Protein AF-A0A2J6HFH4-F1 (afdb_monomer_lite)

Sequence (204 aa):
MAKRKYQIDNDPSKELMFRWNAGWRSTEVYWNQEQIAVFDKNQTMSGVNLNLPDGKNLDILLIKGIFTHLVTKIDGKHIPNSMGDPQYTFRQIFLLLLVLGIINIGVGLAFFFLNNDAEIQQLGIINAAMGGLQILIGYGVMKNLFPALITAVIFMGADLVLTAISWGGNATSGGVFMKLFFLIFIFRGFSAFKEKKRIENENI

Foldseek 3Di:
DDKDWADPPPDPQWIWMWDADPPRQKIWIDTSNHTDDMDGPVDQQVWDWDQDPVRWIWIWHFDDDPDTAIFIATNNHTGPCGPNQLLVLLVVLLVVLLVCLVVQLVQLVCQLPVDPDPVSNVVSVVSNVLSVVSNVLSVCSSVLNPVSLVVNLVSLVVVLVVVCVVVVNPCPPVVSVVSVVSSVSSVVSVVSSVVVVVVVVVVD

Structure (mmCIF, N/CA/C/O backbone):
data_AF-A0A2J6HFH4-F1
#
_entry.id   AF-A0A2J6HFH4-F1
#
loop_
_atom_site.group_PDB
_atom_site.id
_atom_site.type_symbol
_atom_site.label_atom_id
_atom_site.label_alt_id
_atom_site.label_comp_id
_atom_site.label_asym_id
_atom_site.label_entity_id
_atom_site.label_seq_id
_atom_site.pdbx_PDB_ins_code
_atom_site.Cartn_x
_atom_site.Cartn_y
_atom_site.Cartn_z
_atom_site.occupancy
_atom_site.B_iso_or_equiv
_atom_site.auth_seq_id
_atom_site.auth_comp_id
_atom_site.auth_asym_id
_atom_site.auth_atom_id
_atom_site.pdbx_PDB_model_num
ATOM 1 N N . MET A 1 1 ? -16.693 -16.643 3.672 1.00 78.12 1 MET A N 1
ATOM 2 C CA . MET A 1 1 ? -16.576 -15.482 4.585 1.00 78.12 1 MET A CA 1
ATOM 3 C C . MET A 1 1 ? -15.116 -15.107 4.704 1.00 78.12 1 MET A C 1
ATOM 5 O O . MET A 1 1 ? -14.278 -16.003 4.720 1.00 78.12 1 MET A O 1
ATOM 9 N N . ALA A 1 2 ? -14.812 -13.816 4.743 1.00 87.88 2 ALA A N 1
ATOM 10 C CA . ALA A 1 2 ? -13.454 -13.350 4.983 1.00 87.88 2 ALA A CA 1
ATOM 11 C C . ALA A 1 2 ? -13.189 -13.315 6.495 1.00 87.88 2 ALA A C 1
ATOM 13 O O . ALA A 1 2 ? -14.112 -13.125 7.288 1.00 87.88 2 ALA A O 1
ATOM 14 N N . LYS A 1 3 ? -11.935 -13.537 6.895 1.00 91.69 3 LYS A N 1
ATOM 15 C CA . LYS A 1 3 ? -11.503 -13.483 8.294 1.00 91.69 3 LYS A CA 1
ATOM 16 C C . LYS A 1 3 ? -10.138 -12.822 8.407 1.00 91.69 3 LYS A C 1
ATOM 18 O O . LYS A 1 3 ? -9.317 -12.959 7.499 1.00 91.69 3 LYS A O 1
ATOM 23 N N . ARG A 1 4 ? -9.879 -12.149 9.524 1.00 90.44 4 ARG A N 1
ATOM 24 C CA . ARG A 1 4 ? -8.570 -11.571 9.842 1.00 90.44 4 ARG A CA 1
ATOM 25 C C . ARG A 1 4 ? -8.293 -11.695 11.331 1.00 90.44 4 ARG A C 1
ATOM 27 O O . ARG A 1 4 ? -9.188 -11.475 12.138 1.00 90.44 4 ARG A O 1
ATOM 34 N N . LYS A 1 5 ? -7.067 -12.089 11.659 1.00 91.31 5 LYS A N 1
ATOM 35 C CA . LYS A 1 5 ? -6.595 -12.315 13.024 1.00 91.31 5 LYS A CA 1
ATOM 36 C C . LYS A 1 5 ? -5.552 -11.270 13.381 1.00 91.31 5 LYS A C 1
ATOM 38 O O . LYS A 1 5 ? -4.746 -10.903 12.523 1.00 91.31 5 LYS A O 1
ATOM 43 N N . TYR A 1 6 ? -5.563 -10.848 14.632 1.00 88.31 6 TYR A N 1
ATOM 44 C CA . TYR A 1 6 ? -4.613 -9.918 15.210 1.00 88.31 6 TYR A CA 1
ATOM 45 C C . TYR A 1 6 ? -4.148 -10.452 16.561 1.00 88.31 6 TYR A C 1
ATOM 47 O O . TYR A 1 6 ? -4.953 -10.958 17.340 1.00 88.31 6 TYR A O 1
ATOM 55 N N . GLN A 1 7 ? -2.851 -10.331 16.822 1.00 85.62 7 GLN A N 1
ATOM 56 C CA . GLN A 1 7 ? -2.285 -10.550 18.148 1.00 85.62 7 GLN A CA 1
ATOM 57 C C . GLN A 1 7 ? -2.250 -9.214 18.874 1.00 85.62 7 GLN A C 1
ATOM 59 O O . GLN A 1 7 ? -1.840 -8.204 18.293 1.00 85.62 7 GLN A O 1
ATOM 64 N N . ILE A 1 8 ? -2.700 -9.206 20.122 1.00 82.50 8 ILE A N 1
ATOM 65 C CA . ILE A 1 8 ? -2.720 -8.002 20.951 1.00 82.50 8 ILE A CA 1
ATOM 66 C C . ILE A 1 8 ? -1.463 -7.995 21.814 1.00 82.50 8 ILE A C 1
ATOM 68 O O . ILE A 1 8 ? -1.098 -9.015 22.381 1.00 82.50 8 ILE A O 1
ATOM 72 N N . ASP A 1 9 ? -0.773 -6.854 21.870 1.00 78.69 9 ASP A N 1
ATOM 73 C CA . ASP A 1 9 ? 0.469 -6.653 22.636 1.00 78.69 9 ASP A CA 1
ATOM 74 C C . ASP A 1 9 ? 1.616 -7.632 22.308 1.00 78.69 9 ASP A C 1
ATOM 76 O O . ASP A 1 9 ? 2.516 -7.828 23.119 1.00 78.69 9 ASP A O 1
ATOM 80 N N . ASN A 1 10 ? 1.607 -8.245 21.117 1.00 74.25 10 ASN A N 1
ATOM 81 C CA . ASN A 1 10 ? 2.488 -9.368 20.752 1.00 74.25 10 ASN A CA 1
ATOM 82 C C . ASN A 1 10 ? 2.359 -10.589 21.684 1.00 74.25 10 ASN A C 1
ATOM 84 O O . ASN A 1 10 ? 3.252 -11.436 21.718 1.00 74.25 10 ASN A O 1
ATOM 88 N N . ASP A 1 11 ? 1.252 -10.696 22.417 1.00 78.44 11 ASP A N 1
ATOM 89 C CA . ASP A 1 11 ? 0.939 -11.841 23.256 1.00 78.44 11 ASP A CA 1
ATOM 90 C C . ASP A 1 11 ? 0.203 -12.904 22.416 1.00 78.44 11 ASP A C 1
ATOM 92 O O . ASP A 1 11 ? -0.923 -12.670 21.960 1.00 78.44 11 ASP A O 1
ATOM 96 N N . PRO A 1 12 ? 0.801 -14.088 22.185 1.00 74.69 12 PRO A N 1
ATOM 97 C CA . PRO A 1 12 ? 0.159 -15.153 21.420 1.00 74.69 12 PRO A CA 1
ATOM 98 C C . PRO A 1 12 ? -1.081 -15.734 22.116 1.00 74.69 12 PRO A C 1
ATOM 100 O O . PRO A 1 12 ? -1.878 -16.399 21.454 1.00 74.69 12 PRO A O 1
ATOM 103 N N . SER A 1 13 ? -1.264 -15.488 23.417 1.00 78.12 13 SER A N 1
ATOM 104 C CA . SER A 1 13 ? -2.442 -15.913 24.182 1.00 78.12 13 SER A CA 1
ATOM 105 C C . SER A 1 13 ? -3.633 -14.952 24.067 1.00 78.12 13 SER A C 1
ATOM 107 O O . SER A 1 13 ? -4.732 -15.292 24.509 1.00 78.12 13 SER A O 1
ATOM 109 N N . LYS A 1 14 ? -3.438 -13.777 23.450 1.00 84.56 14 LYS A N 1
ATOM 110 C CA . LYS A 1 14 ? -4.478 -12.772 23.200 1.00 84.56 14 LYS A CA 1
ATOM 111 C C . LYS A 1 14 ? -4.713 -12.606 21.701 1.00 84.56 14 LYS A C 1
ATOM 113 O O . LYS A 1 14 ? -4.101 -11.769 21.031 1.00 84.56 14 LYS A O 1
ATOM 118 N N . GLU A 1 15 ? -5.624 -13.416 21.169 1.00 89.88 15 GLU A N 1
ATOM 119 C CA . GLU A 1 15 ? -6.023 -13.381 19.763 1.00 89.88 15 GLU A CA 1
ATOM 120 C C . GLU A 1 15 ? -7.367 -12.663 19.596 1.00 89.88 15 GLU A C 1
ATOM 122 O O . GLU A 1 15 ? -8.401 -13.117 20.089 1.00 89.88 15 GLU A O 1
ATOM 127 N N . LEU A 1 16 ? -7.367 -11.582 18.814 1.00 92.00 16 LEU A N 1
ATOM 128 C CA . LEU A 1 16 ? -8.581 -10.927 18.340 1.00 92.00 16 LEU A CA 1
ATOM 129 C C . LEU A 1 16 ? -8.823 -11.308 16.879 1.00 92.00 16 LEU A C 1
ATOM 131 O O . LEU A 1 16 ? -7.980 -11.079 16.008 1.00 92.00 16 LEU A O 1
ATOM 135 N N . MET A 1 17 ? -9.988 -11.873 16.583 1.00 93.38 17 MET A N 1
ATOM 136 C CA . MET A 1 17 ? -10.356 -12.288 15.232 1.00 93.38 17 MET A CA 1
ATOM 137 C C . MET A 1 17 ? -11.638 -11.594 14.783 1.00 93.38 17 MET A C 1
ATOM 139 O O . MET A 1 17 ? -12.653 -11.606 15.469 1.00 93.38 17 MET A O 1
ATOM 143 N N . PHE A 1 18 ? -11.603 -11.059 13.568 1.00 93.38 18 PHE A N 1
ATOM 144 C CA . PHE A 1 18 ? -12.764 -10.516 12.877 1.00 93.38 18 PHE A CA 1
ATOM 145 C C . PHE A 1 18 ? -13.183 -11.462 11.762 1.00 93.38 18 PHE A C 1
ATOM 147 O O . PHE A 1 18 ? -12.336 -11.933 10.992 1.00 93.38 18 PHE A O 1
ATOM 154 N N . ARG A 1 19 ? -14.484 -11.707 11.630 1.00 94.12 19 ARG A N 1
ATOM 155 C CA . ARG A 1 19 ? -15.075 -12.390 10.474 1.00 94.12 19 ARG A CA 1
ATOM 156 C C . ARG A 1 19 ? -16.137 -11.508 9.854 1.00 94.12 19 ARG A C 1
ATOM 158 O O . ARG A 1 19 ? -16.856 -10.814 10.559 1.00 94.12 19 ARG A O 1
ATOM 165 N N . TRP A 1 20 ? -16.232 -11.522 8.533 1.00 93.88 20 TRP A N 1
ATOM 166 C CA . TRP A 1 20 ? -17.275 -10.777 7.841 1.00 93.88 20 TRP A CA 1
ATOM 167 C C . TRP A 1 20 ? -17.729 -11.468 6.560 1.00 93.88 20 TRP A C 1
ATOM 169 O O . TRP A 1 20 ? -17.003 -12.230 5.900 1.00 93.88 20 TRP A O 1
ATOM 179 N N . ASN A 1 21 ? -18.975 -11.189 6.201 1.00 93.12 21 ASN A N 1
ATOM 180 C CA . ASN A 1 21 ? -19.582 -11.644 4.959 1.00 93.12 21 ASN A CA 1
ATOM 181 C C . ASN A 1 21 ? -19.417 -10.609 3.829 1.00 93.12 21 ASN A C 1
ATOM 183 O O . ASN A 1 21 ? -18.918 -9.494 4.014 1.00 93.12 21 ASN A O 1
ATOM 187 N N . ALA A 1 22 ? -19.799 -11.007 2.614 1.00 88.31 22 ALA A N 1
ATOM 188 C CA . ALA A 1 22 ? -19.693 -10.150 1.441 1.00 88.31 22 ALA A CA 1
ATOM 189 C C . ALA A 1 22 ? -20.493 -8.849 1.631 1.00 88.31 22 ALA A C 1
ATOM 191 O O . ALA A 1 22 ? -21.647 -8.863 2.060 1.00 88.31 22 ALA A O 1
ATOM 192 N N . GLY A 1 23 ? -19.870 -7.713 1.306 1.00 86.88 23 GLY A N 1
ATOM 193 C CA . GLY A 1 23 ? -20.494 -6.394 1.433 1.00 86.88 23 GLY A CA 1
ATOM 194 C C . GLY A 1 23 ? -20.648 -5.878 2.869 1.00 86.88 23 GLY A C 1
ATOM 195 O O . GLY A 1 23 ? -21.323 -4.857 3.045 1.00 86.88 23 GLY A O 1
ATOM 196 N N . TRP A 1 24 ? -20.016 -6.543 3.847 1.00 90.69 24 TRP A N 1
ATOM 197 C CA . TRP A 1 24 ? -20.015 -6.176 5.268 1.00 90.69 24 TRP A CA 1
ATOM 198 C C . TRP A 1 24 ? -21.409 -6.178 5.906 1.00 90.69 24 TRP A C 1
ATOM 200 O O . TRP A 1 24 ? -21.693 -5.348 6.759 1.00 90.69 24 TRP A O 1
ATOM 210 N N . ARG A 1 25 ? -22.311 -7.073 5.478 1.00 91.62 25 ARG A N 1
ATOM 211 C CA . ARG A 1 25 ? -23.670 -7.171 6.049 1.00 91.62 25 ARG A CA 1
ATOM 212 C C . ARG A 1 25 ? -23.645 -7.571 7.525 1.00 91.62 25 ARG A C 1
ATOM 214 O O . ARG A 1 25 ? -24.508 -7.138 8.274 1.00 91.62 25 ARG A O 1
ATOM 221 N N . SER A 1 26 ? -22.670 -8.388 7.912 1.00 93.81 26 SER A N 1
ATOM 222 C CA . SER A 1 26 ? -22.387 -8.770 9.290 1.00 93.81 26 SER A CA 1
ATOM 223 C C . SER A 1 26 ? -20.876 -8.820 9.513 1.00 93.81 26 SER A C 1
ATOM 225 O O . SER A 1 26 ? -20.132 -9.294 8.645 1.00 93.81 26 SER A O 1
ATOM 227 N N . THR A 1 27 ? -20.457 -8.304 10.665 1.00 95.19 27 THR A N 1
ATOM 228 C CA . THR A 1 27 ? -19.097 -8.346 11.195 1.00 95.19 27 THR A CA 1
ATOM 229 C C . THR A 1 27 ? -19.145 -8.991 12.573 1.00 95.19 27 THR A C 1
ATOM 231 O O . THR A 1 27 ? -19.781 -8.476 13.486 1.00 95.19 27 THR A O 1
ATOM 234 N N . GLU A 1 28 ? -18.469 -10.117 12.720 1.00 95.94 28 GLU A N 1
ATOM 235 C CA . GLU A 1 28 ? -18.372 -10.883 13.956 1.00 95.94 28 GLU A CA 1
ATOM 236 C C . GLU A 1 28 ? -16.993 -10.658 14.581 1.00 95.94 28 GLU A C 1
ATOM 238 O O . GLU A 1 28 ? -15.972 -10.660 13.878 1.00 95.94 28 GLU A O 1
ATOM 243 N N . VAL A 1 29 ? -16.965 -10.494 15.899 1.00 95.06 29 VAL A N 1
ATOM 244 C CA . VAL A 1 29 ? -15.754 -10.279 16.691 1.00 95.06 29 VAL A CA 1
ATOM 245 C C . VAL A 1 29 ? -15.577 -11.452 17.640 1.00 95.06 29 VAL A C 1
ATOM 247 O O . VAL A 1 29 ? -16.503 -11.833 18.356 1.00 95.06 29 VAL A O 1
ATOM 250 N N . TYR A 1 30 ? -14.373 -12.008 17.646 1.00 94.94 30 TYR A N 1
ATOM 251 C CA . TYR A 1 30 ? -13.995 -13.144 18.467 1.00 94.94 30 TYR A CA 1
ATOM 252 C C . TYR A 1 30 ? -12.775 -12.798 19.315 1.00 94.94 30 TYR A C 1
ATOM 254 O O . TYR A 1 30 ? -11.800 -12.252 18.793 1.00 94.94 30 TYR A O 1
ATOM 262 N N . TRP A 1 31 ? -12.811 -13.186 20.583 1.00 92.44 31 TRP A N 1
ATOM 263 C CA . TRP A 1 31 ? -11.697 -13.132 21.520 1.00 92.44 31 TRP A CA 1
ATOM 264 C C . TRP A 1 31 ? -11.275 -14.550 21.872 1.00 92.44 31 TRP A C 1
ATOM 266 O O . TRP A 1 31 ? -12.095 -15.330 22.346 1.00 92.44 31 TRP A O 1
ATOM 276 N N . ASN A 1 32 ? -10.021 -14.918 21.614 1.00 91.00 32 ASN A N 1
ATOM 277 C CA . ASN A 1 32 ? -9.505 -16.260 21.903 1.00 91.00 32 ASN A CA 1
ATOM 278 C C . ASN A 1 32 ? -10.414 -17.389 21.373 1.00 91.00 32 ASN A C 1
ATOM 280 O O . ASN A 1 32 ? -10.608 -18.409 22.021 1.00 91.00 32 ASN A O 1
ATOM 284 N N . GLN A 1 33 ? -10.937 -17.201 20.154 1.00 89.56 33 GLN A N 1
ATOM 285 C CA . GLN A 1 33 ? -11.874 -18.093 19.446 1.00 89.56 33 GLN A CA 1
ATOM 286 C C . GLN A 1 33 ? -13.323 -18.105 19.960 1.00 89.56 33 GLN A C 1
ATOM 288 O O . GLN A 1 33 ? -14.176 -18.698 19.299 1.00 89.56 33 GLN A O 1
ATOM 293 N N . GLU A 1 34 ? -13.635 -17.401 21.044 1.00 92.62 34 GLU A N 1
ATOM 294 C CA . GLU A 1 34 ? -15.000 -17.211 21.531 1.00 92.62 34 GLU A CA 1
ATOM 295 C C . GLU A 1 34 ? -15.630 -15.971 20.892 1.00 92.62 34 GLU A C 1
ATOM 297 O O . GLU A 1 34 ? -15.001 -14.918 20.804 1.00 92.62 34 GLU A O 1
ATOM 302 N N . GLN A 1 35 ? -16.864 -16.084 20.403 1.00 94.88 35 GLN A N 1
ATOM 303 C CA . GLN A 1 35 ? -17.567 -14.957 19.795 1.00 94.88 35 GLN A CA 1
ATOM 304 C C . GLN A 1 35 ? -18.062 -14.004 20.885 1.00 94.88 35 GLN A C 1
ATOM 306 O O . GLN A 1 35 ? -18.929 -14.368 21.673 1.00 94.88 35 GLN A O 1
ATOM 311 N N . ILE A 1 36 ? -17.561 -12.770 20.883 1.00 95.50 36 ILE A N 1
ATOM 312 C CA . ILE A 1 36 ? -17.916 -11.760 21.889 1.00 95.50 36 ILE A CA 1
ATOM 313 C C . ILE A 1 36 ? -18.952 -10.755 21.384 1.00 95.50 36 ILE A C 1
ATOM 315 O O . ILE A 1 36 ? -19.682 -10.175 22.182 1.00 95.50 36 ILE A O 1
ATOM 319 N N . ALA A 1 37 ? -19.040 -10.538 20.067 1.00 94.75 37 ALA A N 1
ATOM 320 C CA . ALA A 1 37 ? -20.009 -9.612 19.491 1.00 94.75 37 ALA A CA 1
ATOM 321 C C . ALA A 1 37 ? -20.302 -9.901 18.016 1.00 94.75 37 ALA A C 1
ATOM 323 O O . ALA A 1 37 ? -19.469 -10.442 17.284 1.00 94.75 37 ALA A O 1
ATOM 324 N N . VAL A 1 38 ? -21.482 -9.471 17.571 1.00 96.06 38 VAL A N 1
ATOM 325 C CA . VAL A 1 38 ? -21.882 -9.444 16.162 1.00 96.06 38 VAL A CA 1
ATOM 326 C C . VAL A 1 38 ? -22.518 -8.100 15.877 1.00 96.06 38 VAL A C 1
ATOM 328 O O . VAL A 1 38 ? -23.398 -7.656 16.611 1.00 96.06 38 VAL A O 1
ATOM 331 N N . PHE A 1 39 ? -22.084 -7.481 14.790 1.00 95.81 39 PHE A N 1
ATOM 332 C CA . PHE A 1 39 ? -22.574 -6.191 14.347 1.00 95.81 39 PHE A CA 1
ATOM 333 C C . PHE A 1 39 ? -23.063 -6.270 12.913 1.00 95.81 39 PHE A C 1
ATOM 335 O O . PHE A 1 39 ? -22.482 -6.969 12.076 1.00 95.81 39 PHE A O 1
ATOM 342 N N . ASP A 1 40 ? -24.105 -5.515 12.606 1.00 94.88 40 ASP A N 1
ATOM 343 C CA . ASP A 1 40 ? -24.503 -5.276 11.231 1.00 94.88 40 ASP A CA 1
ATOM 344 C C . ASP A 1 40 ? -23.654 -4.168 10.575 1.00 94.88 40 ASP A C 1
ATOM 346 O O . ASP A 1 40 ? -22.777 -3.523 11.170 1.00 94.88 40 ASP A O 1
ATOM 350 N N . LYS A 1 41 ? -23.908 -3.954 9.285 1.00 92.69 41 LYS A N 1
ATOM 351 C CA . LYS A 1 41 ? -23.232 -2.917 8.507 1.00 92.69 41 LYS A CA 1
ATOM 352 C C . LYS A 1 41 ? -23.453 -1.507 9.055 1.00 92.69 41 LYS A C 1
ATOM 354 O O . LYS A 1 41 ? -22.539 -0.691 9.007 1.00 92.69 41 LYS A O 1
ATOM 359 N N . ASN A 1 42 ? -24.665 -1.196 9.498 1.00 93.25 42 ASN A N 1
ATOM 360 C CA . ASN A 1 42 ? -25.031 0.152 9.916 1.00 93.25 42 ASN A CA 1
ATOM 361 C C . ASN A 1 42 ? -24.367 0.483 11.254 1.00 93.25 42 ASN A C 1
ATOM 363 O O . ASN A 1 42 ? -23.785 1.554 11.389 1.00 93.25 42 ASN A O 1
ATOM 367 N N . GLN A 1 43 ? -24.356 -0.469 12.187 1.00 93.50 43 GLN A N 1
ATOM 368 C CA . GLN A 1 43 ? -23.655 -0.363 13.464 1.00 93.50 43 GLN A CA 1
ATOM 369 C C . GLN A 1 43 ? -22.160 -0.126 13.251 1.00 93.50 43 GLN A C 1
ATOM 371 O O . GLN A 1 43 ? -21.608 0.847 13.757 1.00 93.50 43 GLN A O 1
ATOM 376 N N . THR A 1 44 ? -21.509 -0.960 12.434 1.00 92.19 44 THR A N 1
ATOM 377 C CA . THR A 1 44 ? -20.073 -0.792 12.152 1.00 92.19 44 THR A CA 1
ATOM 378 C C . THR A 1 44 ? -19.763 0.501 11.401 1.00 92.19 44 THR A C 1
ATOM 380 O O . THR A 1 44 ? -18.717 1.096 11.637 1.00 92.19 44 THR A O 1
ATOM 383 N N . MET A 1 45 ? -20.654 0.983 10.531 1.00 92.88 45 MET A N 1
ATOM 384 C CA . MET A 1 45 ? -20.489 2.278 9.862 1.00 92.88 45 MET A CA 1
ATOM 385 C C . MET A 1 45 ? -20.635 3.479 10.800 1.00 92.88 45 MET A C 1
ATOM 387 O O . MET A 1 45 ? -19.945 4.474 10.593 1.00 92.88 45 MET A O 1
ATOM 391 N N . SER A 1 46 ? -21.524 3.407 11.790 1.00 93.06 46 SER A N 1
ATOM 392 C CA . SER A 1 46 ? -21.694 4.466 12.794 1.00 93.06 46 SER A CA 1
ATOM 393 C C . SER A 1 46 ? -20.562 4.498 13.822 1.00 93.06 46 SER A C 1
ATOM 395 O O . SER A 1 46 ? -20.412 5.489 14.532 1.00 93.06 46 SER A O 1
ATOM 397 N N . GLY A 1 47 ? -19.749 3.442 13.869 1.00 92.50 47 GLY A N 1
ATOM 398 C CA . GLY A 1 47 ? -18.742 3.241 14.896 1.00 92.50 47 GLY A CA 1
ATOM 399 C C . GLY A 1 47 ? -19.341 2.518 16.096 1.00 92.50 47 GLY A C 1
ATOM 400 O O . GLY A 1 47 ? -20.406 2.876 16.596 1.00 92.50 47 GLY A O 1
ATOM 401 N N . VAL A 1 48 ? -18.649 1.482 16.551 1.00 94.44 48 VAL A N 1
ATOM 402 C CA . VAL A 1 48 ? -19.020 0.689 17.724 1.00 94.44 48 VAL A CA 1
ATOM 403 C C . VAL A 1 48 ? -17.827 0.601 18.655 1.00 94.44 48 VAL A C 1
ATOM 405 O O . VAL A 1 48 ? -16.701 0.406 18.202 1.00 94.44 48 VAL A O 1
ATOM 408 N N . ASN A 1 49 ? -18.092 0.732 19.948 1.00 94.31 49 ASN A N 1
ATOM 409 C CA . ASN A 1 49 ? -17.118 0.516 21.005 1.00 94.31 49 ASN A CA 1
ATOM 410 C C . ASN A 1 49 ? -17.534 -0.736 21.786 1.00 94.31 49 ASN A C 1
ATOM 412 O O . ASN A 1 49 ? -18.719 -0.927 22.076 1.00 94.31 49 ASN A O 1
ATOM 416 N N . LEU A 1 50 ? -16.574 -1.612 22.055 1.00 93.88 50 LEU A N 1
ATOM 417 C CA . LEU A 1 50 ? -16.776 -2.884 22.733 1.00 93.88 50 LEU A CA 1
ATOM 418 C C . LEU A 1 50 ? -15.691 -3.070 23.789 1.00 93.88 50 LEU A C 1
ATOM 420 O O . LEU A 1 50 ? -14.508 -3.010 23.468 1.00 93.88 50 LEU A O 1
ATOM 424 N N . ASN A 1 51 ? -16.082 -3.388 25.019 1.00 93.31 51 ASN A N 1
ATOM 425 C CA . ASN A 1 51 ? -15.121 -3.765 26.050 1.00 93.31 51 ASN A CA 1
ATOM 426 C C . ASN A 1 51 ? -14.664 -5.207 25.822 1.00 93.31 51 ASN A C 1
ATOM 428 O O . ASN A 1 51 ? -15.479 -6.127 25.725 1.00 93.31 51 ASN A O 1
ATOM 432 N N . LEU A 1 52 ? -13.355 -5.395 25.732 1.00 91.31 52 LEU A N 1
ATOM 433 C CA . LEU A 1 52 ? -12.722 -6.700 25.641 1.00 91.31 52 LEU A CA 1
ATOM 434 C C . LEU A 1 52 ? -12.715 -7.389 27.015 1.00 91.31 52 LEU A C 1
ATOM 436 O O . LEU A 1 52 ? -12.745 -6.709 28.044 1.00 91.31 52 LEU A O 1
ATOM 440 N N . PRO A 1 53 ? -12.626 -8.733 27.065 1.00 89.31 53 PRO A N 1
ATOM 441 C CA . PRO A 1 53 ? -12.571 -9.474 28.329 1.00 89.31 53 PRO A CA 1
ATOM 442 C C . PRO A 1 53 ? -11.402 -9.089 29.246 1.00 89.31 53 PRO A C 1
ATOM 444 O O . PRO A 1 53 ? -11.469 -9.325 30.448 1.00 89.31 53 PRO A O 1
ATOM 447 N N . ASP A 1 54 ? -10.338 -8.490 28.704 1.00 88.19 54 ASP A N 1
ATOM 448 C CA . ASP A 1 54 ? -9.201 -7.978 29.475 1.00 88.19 54 ASP A CA 1
ATOM 449 C C . ASP A 1 54 ? -9.358 -6.512 29.923 1.00 88.19 54 ASP A C 1
ATOM 451 O O . ASP A 1 54 ? -8.410 -5.921 30.438 1.00 88.19 54 ASP A O 1
ATOM 455 N N . GLY A 1 55 ? -10.553 -5.934 29.757 1.00 87.88 55 GLY A N 1
ATOM 456 C CA . GLY A 1 55 ? -10.908 -4.588 30.211 1.00 87.88 55 GLY A CA 1
ATOM 457 C C . GLY A 1 55 ? -10.517 -3.461 29.254 1.00 87.88 55 GLY A C 1
ATOM 458 O O . GLY A 1 55 ? -10.789 -2.302 29.558 1.00 87.88 55 GLY A O 1
ATOM 459 N N . LYS A 1 56 ? -9.897 -3.778 28.113 1.00 89.50 56 LYS A N 1
ATOM 460 C CA . LYS A 1 56 ? -9.541 -2.790 27.088 1.00 89.50 56 LYS A CA 1
ATOM 461 C C . LYS A 1 56 ? -10.732 -2.409 26.219 1.00 89.50 56 LYS A C 1
ATOM 463 O O . LYS A 1 56 ? -11.626 -3.225 25.991 1.00 89.50 56 LYS A O 1
ATOM 468 N N . ASN A 1 57 ? -10.699 -1.214 25.644 1.00 93.31 57 ASN A N 1
ATOM 469 C CA . ASN A 1 57 ? -11.758 -0.736 24.760 1.00 93.31 57 ASN A CA 1
ATOM 470 C C . ASN A 1 57 ? -11.388 -0.980 23.297 1.00 93.31 57 ASN A C 1
ATOM 472 O O . ASN A 1 57 ? -10.371 -0.483 22.817 1.00 93.31 57 ASN A O 1
ATOM 476 N N . LEU A 1 58 ? -12.224 -1.720 22.573 1.00 93.38 58 LEU A N 1
ATOM 477 C CA . LEU A 1 58 ? -12.098 -1.962 21.141 1.00 93.38 58 LEU A CA 1
ATOM 478 C C . LEU A 1 58 ? -13.051 -1.045 20.365 1.00 93.38 58 LEU A C 1
ATOM 480 O O . LEU A 1 58 ? -14.265 -1.235 20.395 1.00 93.38 58 LEU A O 1
ATOM 484 N N . ASP A 1 59 ? -12.497 -0.105 19.604 1.00 93.81 59 ASP A N 1
ATOM 485 C CA . ASP A 1 59 ? -13.241 0.696 18.635 1.00 93.81 59 ASP A CA 1
ATOM 486 C C . ASP A 1 59 ? -13.237 0.017 17.267 1.00 93.81 59 ASP A C 1
ATOM 488 O O . ASP A 1 59 ? -12.189 -0.374 16.741 1.00 93.81 59 ASP A O 1
ATOM 492 N N . ILE A 1 60 ? -14.411 -0.074 16.653 1.00 93.56 60 ILE A N 1
ATOM 493 C CA . ILE A 1 60 ? -14.625 -0.685 15.346 1.00 93.56 60 ILE A CA 1
ATOM 494 C C . ILE A 1 60 ? -15.384 0.310 14.476 1.00 93.56 60 ILE A C 1
ATOM 496 O O . ILE A 1 60 ? -16.504 0.699 14.797 1.00 93.56 60 ILE A O 1
ATOM 500 N N . LEU A 1 61 ? -14.797 0.688 13.342 1.00 93.75 61 LEU A N 1
ATOM 501 C CA . LEU A 1 61 ? -15.409 1.606 12.386 1.00 93.75 61 LEU A CA 1
ATOM 502 C C . LEU A 1 61 ? -15.230 1.103 10.954 1.00 93.75 61 LEU A C 1
ATOM 504 O O . LEU A 1 61 ? -14.115 0.847 10.501 1.00 93.75 61 LEU A O 1
ATOM 508 N N . LEU A 1 62 ? -16.324 1.003 10.208 1.00 92.75 62 LEU A N 1
ATOM 509 C CA . LEU A 1 62 ? -16.311 0.648 8.796 1.00 92.75 62 LEU A CA 1
ATOM 510 C C . LEU A 1 62 ? -16.249 1.911 7.935 1.00 92.75 62 LEU A C 1
ATOM 512 O O . LEU A 1 62 ? -17.251 2.600 7.742 1.00 92.75 62 LEU A O 1
ATOM 516 N N . ILE A 1 63 ? -15.081 2.188 7.357 1.00 88.69 63 ILE A N 1
ATOM 517 C CA . ILE A 1 63 ? -14.893 3.351 6.488 1.00 88.69 63 ILE A CA 1
ATOM 518 C C . ILE A 1 63 ? -15.253 2.977 5.051 1.00 88.69 63 ILE A C 1
ATOM 520 O O . ILE A 1 63 ? -14.649 2.088 4.438 1.00 88.69 63 ILE A O 1
ATOM 524 N N . LYS A 1 64 ? -16.237 3.688 4.492 1.00 84.88 64 LYS A N 1
ATOM 525 C CA . LYS A 1 64 ? -16.560 3.633 3.063 1.00 84.88 64 LYS A CA 1
ATOM 526 C C . LYS A 1 64 ? -15.548 4.444 2.257 1.00 84.88 64 LYS A C 1
ATOM 528 O O . LYS A 1 64 ? -15.172 5.551 2.621 1.00 84.88 64 LYS A O 1
ATOM 533 N N . GLY A 1 65 ? -15.159 3.891 1.119 1.00 74.00 65 GLY A N 1
ATOM 534 C CA . GLY A 1 65 ? -14.292 4.519 0.130 1.00 74.00 65 GLY A CA 1
ATOM 535 C C . GLY A 1 65 ? -14.195 3.618 -1.095 1.00 74.00 65 GLY A C 1
ATOM 536 O O . GLY A 1 65 ? -14.979 2.677 -1.226 1.00 74.00 65 GLY A O 1
ATOM 537 N N . ILE A 1 66 ? -13.197 3.856 -1.950 1.00 68.12 66 ILE A N 1
ATOM 538 C CA . ILE A 1 66 ? -12.909 2.994 -3.114 1.00 68.12 66 ILE A CA 1
ATOM 539 C C . ILE A 1 66 ? -12.735 1.532 -2.672 1.00 68.12 66 ILE A C 1
ATOM 541 O O . ILE A 1 66 ? -13.253 0.617 -3.304 1.00 68.12 66 ILE A O 1
ATOM 545 N N . PHE A 1 67 ? -12.089 1.325 -1.520 1.00 75.81 67 PHE A N 1
ATOM 546 C CA . PHE A 1 67 ? -12.073 0.049 -0.814 1.00 75.81 67 PHE A CA 1
ATOM 547 C C . PHE A 1 67 ? -12.679 0.240 0.571 1.00 75.81 67 PHE A C 1
ATOM 549 O O . PHE A 1 67 ? -12.113 0.934 1.418 1.00 75.81 67 PHE A O 1
ATOM 556 N N . THR A 1 68 ? -13.834 -0.382 0.801 1.00 84.06 68 THR A N 1
ATOM 557 C CA . THR A 1 68 ? -14.445 -0.411 2.135 1.00 84.06 68 THR A CA 1
ATOM 558 C C . THR A 1 68 ? -13.591 -1.283 3.052 1.00 84.06 68 THR A C 1
ATOM 560 O O . THR A 1 68 ? -13.326 -2.440 2.715 1.00 84.06 68 THR A O 1
ATOM 563 N N . HIS A 1 69 ? -13.158 -0.741 4.186 1.00 86.88 69 HIS A N 1
ATOM 564 C CA . HIS A 1 69 ? -12.269 -1.430 5.121 1.00 86.88 69 HIS A CA 1
ATOM 565 C C . HIS A 1 69 ? -12.642 -1.137 6.575 1.00 86.88 69 HIS A C 1
ATOM 567 O O . HIS A 1 69 ? -13.215 -0.093 6.887 1.00 86.88 69 HIS A O 1
ATOM 573 N N . LEU A 1 70 ? -12.310 -2.086 7.450 1.00 88.56 70 LEU A N 1
ATOM 574 C CA . LEU A 1 70 ? -12.537 -1.988 8.886 1.00 88.56 70 LEU A CA 1
ATOM 575 C C . LEU A 1 70 ? -11.326 -1.330 9.550 1.00 88.56 70 LEU A C 1
ATOM 577 O O . LEU A 1 70 ? -10.203 -1.829 9.439 1.00 88.56 70 LEU A O 1
ATOM 581 N N . VAL A 1 71 ? -11.564 -0.220 10.233 1.00 89.81 71 VAL A N 1
ATOM 582 C CA . VAL A 1 71 ? -10.611 0.423 11.131 1.00 89.81 71 VAL A CA 1
ATOM 583 C C . VAL A 1 71 ? -10.894 -0.077 12.536 1.00 89.81 71 VAL A C 1
ATOM 585 O O . VAL A 1 71 ? -12.026 -0.018 13.007 1.00 89.81 71 VAL A O 1
ATOM 588 N N . THR A 1 72 ? -9.858 -0.599 13.180 1.00 91.00 72 THR A N 1
ATOM 589 C CA . THR A 1 72 ? -9.947 -1.227 14.497 1.00 91.00 72 THR A CA 1
ATOM 590 C C . THR A 1 72 ? -8.892 -0.625 15.406 1.00 91.00 72 THR A C 1
ATOM 592 O O . THR A 1 72 ? -7.705 -0.642 15.051 1.00 91.00 72 THR A O 1
ATOM 595 N N . LYS A 1 73 ? -9.309 -0.113 16.562 1.00 91.38 73 LYS A N 1
ATOM 596 C CA . LYS A 1 73 ? -8.413 0.488 17.551 1.00 91.38 73 LYS A CA 1
ATOM 597 C C . LYS A 1 73 ? -8.622 -0.143 18.916 1.00 91.38 73 LYS A C 1
ATOM 599 O O . LYS A 1 73 ? -9.749 -0.455 19.265 1.00 91.38 73 LYS A O 1
ATOM 604 N N . ILE A 1 74 ? -7.546 -0.320 19.666 1.00 90.31 74 ILE A N 1
ATOM 605 C CA . ILE A 1 74 ? -7.584 -0.726 21.069 1.00 90.31 74 ILE A CA 1
ATOM 606 C C . ILE A 1 74 ? -7.090 0.456 21.886 1.00 90.31 74 ILE A C 1
ATOM 608 O O . ILE A 1 74 ? -6.005 0.973 21.611 1.00 90.31 74 ILE A O 1
ATOM 612 N N . ASP A 1 75 ? -7.901 0.911 22.836 1.00 89.31 75 ASP A N 1
ATOM 613 C CA . ASP A 1 75 ? -7.629 2.079 23.678 1.00 89.31 75 ASP A CA 1
ATOM 614 C C . ASP A 1 75 ? -7.214 3.305 22.836 1.00 89.31 75 ASP A C 1
ATOM 616 O O . ASP A 1 75 ? -6.215 3.977 23.097 1.00 89.31 75 ASP A O 1
ATOM 620 N N . GLY A 1 76 ? -7.942 3.543 21.738 1.00 84.69 76 GLY A N 1
ATOM 621 C CA . GLY A 1 76 ? -7.689 4.635 20.793 1.00 84.69 76 GLY A CA 1
ATOM 622 C C . GLY A 1 76 ? -6.503 4.436 19.834 1.00 84.69 76 GLY A C 1
ATOM 623 O O . GLY A 1 76 ? -6.349 5.219 18.890 1.00 84.69 76 GLY A O 1
ATOM 624 N N . LYS A 1 77 ? -5.695 3.379 19.989 1.00 86.00 77 LYS A N 1
ATOM 625 C CA . LYS A 1 77 ? -4.530 3.087 19.133 1.00 86.00 77 LYS A CA 1
ATOM 626 C C . LYS A 1 77 ? -4.863 2.061 18.059 1.00 86.00 77 LYS A C 1
ATOM 628 O O . LYS A 1 77 ? -5.476 1.038 18.340 1.00 86.00 77 LYS A O 1
ATOM 633 N N . HIS A 1 78 ? -4.432 2.301 16.819 1.00 87.50 78 HIS A N 1
ATOM 634 C CA . HIS A 1 78 ? -4.611 1.322 15.740 1.00 87.50 78 HIS A CA 1
ATOM 635 C C . HIS A 1 78 ? -3.936 0.001 16.088 1.00 87.50 78 HIS A C 1
ATOM 637 O O . HIS A 1 78 ? -2.791 -0.022 16.539 1.00 87.50 78 HIS A O 1
ATOM 643 N N . ILE A 1 79 ? -4.635 -1.102 15.825 1.00 86.69 79 ILE A N 1
ATOM 644 C CA . ILE A 1 79 ? -4.043 -2.432 15.959 1.00 86.69 79 ILE A CA 1
ATOM 645 C C . ILE A 1 79 ? -2.902 -2.549 14.931 1.00 86.69 79 ILE A C 1
ATOM 647 O O . ILE A 1 79 ? -3.150 -2.295 13.743 1.00 86.69 79 ILE A O 1
ATOM 651 N N . PRO A 1 80 ? -1.678 -2.938 15.337 1.00 81.88 80 PRO A N 1
ATOM 652 C CA . PRO A 1 80 ? -0.548 -3.059 14.422 1.00 81.88 80 PRO A CA 1
ATOM 653 C C . PRO A 1 80 ? -0.870 -3.957 13.227 1.00 81.88 80 PRO A C 1
ATOM 655 O O . PRO A 1 80 ? -1.431 -5.045 13.381 1.00 81.88 80 PRO A O 1
ATOM 658 N N . ASN A 1 81 ? -0.504 -3.522 12.021 1.00 79.00 81 ASN A N 1
ATOM 659 C CA . ASN A 1 81 ? -0.783 -4.232 10.766 1.00 79.00 81 ASN A CA 1
ATOM 660 C C . ASN A 1 81 ? -2.282 -4.440 10.448 1.00 79.00 81 ASN A C 1
ATOM 662 O O . ASN A 1 81 ? -2.632 -5.254 9.579 1.00 79.00 81 ASN A O 1
ATOM 666 N N . SER A 1 82 ? -3.190 -3.731 11.122 1.00 84.06 82 SER A N 1
ATOM 667 C CA . SER A 1 82 ? -4.599 -3.667 10.720 1.00 84.06 82 SER A CA 1
ATOM 668 C C . SER A 1 82 ? -4.786 -2.806 9.471 1.00 84.06 82 SER A C 1
ATOM 670 O O . SER A 1 82 ? -3.893 -2.072 9.058 1.00 84.06 82 SER A O 1
ATOM 672 N N . MET A 1 83 ? -5.952 -2.899 8.825 1.00 77.06 83 MET A N 1
ATOM 673 C CA . MET A 1 83 ? -6.236 -2.069 7.643 1.00 77.06 83 MET A CA 1
ATOM 674 C C . MET A 1 83 ? -6.318 -0.568 7.967 1.00 77.06 83 MET A C 1
ATOM 676 O O . MET A 1 83 ? -6.198 0.237 7.047 1.00 77.06 83 MET A O 1
ATOM 680 N N . GLY A 1 84 ? -6.527 -0.204 9.237 1.00 79.62 84 GLY A N 1
ATOM 681 C CA . GLY A 1 84 ? -6.510 1.183 9.705 1.00 79.62 84 GLY A CA 1
ATOM 682 C C . GLY A 1 84 ? -5.111 1.727 9.998 1.00 79.62 84 GLY A C 1
ATOM 683 O O . GLY A 1 84 ? -4.947 2.941 10.061 1.00 79.62 84 GLY A O 1
ATOM 684 N N . ASP A 1 85 ? -4.105 0.856 10.128 1.00 85.12 85 ASP A N 1
ATOM 685 C CA . ASP A 1 85 ? -2.728 1.245 10.430 1.00 85.12 85 ASP A CA 1
ATOM 686 C C . ASP A 1 85 ? -2.082 1.971 9.225 1.00 85.12 85 ASP A C 1
ATOM 688 O O . ASP A 1 85 ? -1.926 1.377 8.146 1.00 85.12 85 ASP A O 1
ATOM 692 N N . PRO A 1 86 ? -1.658 3.242 9.376 1.00 86.38 86 PRO A N 1
ATOM 693 C CA . PRO A 1 86 ? -0.949 3.965 8.324 1.00 86.38 86 PRO A CA 1
ATOM 694 C C . PRO A 1 86 ? 0.295 3.231 7.817 1.00 86.38 86 PRO A C 1
ATOM 696 O O . PRO A 1 86 ? 0.552 3.212 6.608 1.00 86.38 86 PRO A O 1
ATOM 699 N N . GLN A 1 87 ? 1.039 2.574 8.712 1.00 89.94 87 GLN A N 1
ATOM 700 C CA . GLN A 1 87 ? 2.279 1.879 8.368 1.00 89.94 87 GLN A CA 1
ATOM 701 C C . GLN A 1 87 ? 2.015 0.690 7.441 1.00 89.94 87 GLN A C 1
ATOM 703 O O . GLN A 1 87 ? 2.806 0.412 6.534 1.00 89.94 87 GLN A O 1
ATOM 708 N N . TYR A 1 88 ? 0.871 0.023 7.615 1.00 89.00 88 TYR A N 1
ATOM 709 C CA . TYR A 1 88 ? 0.432 -1.034 6.714 1.00 89.00 88 TYR A CA 1
ATOM 710 C C . TYR A 1 88 ? 0.224 -0.497 5.292 1.00 89.00 88 TYR A C 1
ATOM 712 O O . TYR A 1 88 ? 0.712 -1.096 4.332 1.00 89.00 88 TYR A O 1
ATOM 720 N N . THR A 1 89 ? -0.417 0.667 5.149 1.00 90.94 89 THR A N 1
ATOM 721 C CA . THR A 1 89 ? -0.646 1.299 3.837 1.00 90.94 89 THR A CA 1
ATOM 722 C C . THR A 1 89 ? 0.671 1.661 3.147 1.00 90.94 89 THR A C 1
ATOM 724 O O . THR A 1 89 ? 0.866 1.324 1.977 1.00 90.94 89 THR A O 1
ATOM 727 N N . PHE A 1 90 ? 1.617 2.277 3.861 1.00 93.31 90 PHE A N 1
ATOM 728 C CA . PHE A 1 90 ? 2.925 2.616 3.288 1.00 93.31 90 PHE A CA 1
ATOM 729 C C . PHE A 1 90 ? 3.720 1.384 2.863 1.00 93.31 90 PHE A C 1
ATOM 731 O O . PHE A 1 90 ? 4.324 1.380 1.789 1.00 93.31 90 PHE A O 1
ATOM 738 N N . ARG A 1 91 ? 3.664 0.303 3.650 1.00 93.56 91 ARG A N 1
ATOM 739 C CA . ARG A 1 91 ? 4.285 -0.976 3.286 1.00 93.56 91 ARG A CA 1
ATOM 740 C C . ARG A 1 91 ? 3.679 -1.558 2.011 1.00 93.56 91 ARG A C 1
ATOM 742 O O . ARG A 1 91 ? 4.417 -2.075 1.178 1.00 93.56 91 ARG A O 1
ATOM 749 N N . GLN A 1 92 ? 2.362 -1.471 1.834 1.00 92.50 92 GLN A N 1
ATOM 750 C CA . GLN A 1 92 ? 1.723 -1.942 0.605 1.00 92.50 92 GLN A CA 1
ATOM 751 C C . GLN A 1 92 ? 2.143 -1.121 -0.619 1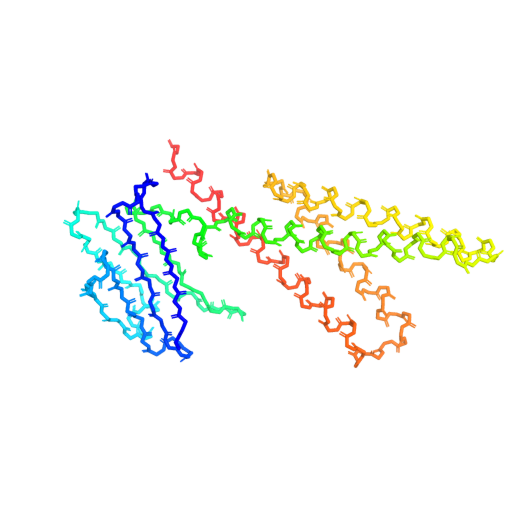.00 92.50 92 GLN A C 1
ATOM 753 O O . GLN A 1 92 ? 2.421 -1.701 -1.666 1.00 92.50 92 GLN A O 1
ATOM 758 N N . ILE A 1 93 ? 2.225 0.208 -0.495 1.00 94.94 93 ILE A N 1
ATOM 759 C CA . ILE A 1 93 ? 2.696 1.077 -1.585 1.00 94.94 93 ILE A CA 1
ATOM 760 C C . ILE A 1 93 ? 4.157 0.765 -1.927 1.00 94.94 93 ILE A C 1
ATOM 762 O O . ILE A 1 93 ? 4.499 0.654 -3.103 1.00 94.94 93 ILE A O 1
ATOM 766 N N . PHE A 1 94 ? 5.006 0.561 -0.917 1.00 96.69 94 PHE A N 1
ATOM 767 C CA . PHE A 1 94 ? 6.385 0.126 -1.128 1.00 96.69 94 PHE A CA 1
ATOM 768 C C . PHE A 1 94 ? 6.457 -1.193 -1.897 1.00 96.69 94 PHE A C 1
ATOM 770 O O . PHE A 1 94 ? 7.169 -1.265 -2.892 1.00 96.69 94 PHE A O 1
ATOM 777 N N . LEU A 1 95 ? 5.703 -2.214 -1.479 1.00 96.38 95 LEU A N 1
ATOM 778 C CA . LEU A 1 95 ? 5.688 -3.510 -2.162 1.00 96.38 95 LEU A CA 1
ATOM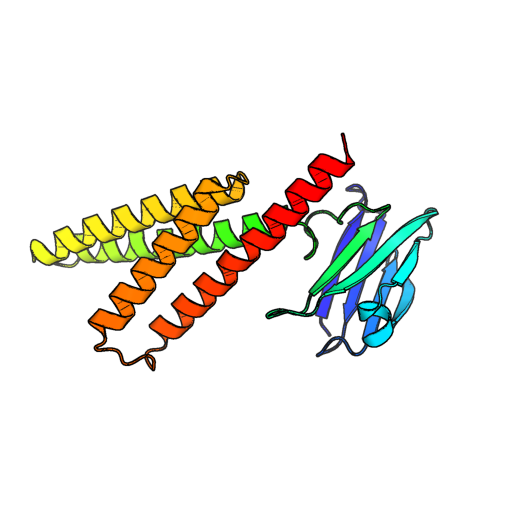 779 C C . LEU A 1 95 ? 5.213 -3.388 -3.613 1.00 96.38 95 LEU A C 1
ATOM 781 O O . LEU A 1 95 ? 5.796 -4.016 -4.492 1.00 96.38 95 LEU A O 1
ATOM 785 N N . LEU A 1 96 ? 4.202 -2.557 -3.878 1.00 95.88 96 LEU A N 1
ATOM 786 C CA . LEU A 1 96 ? 3.748 -2.272 -5.238 1.00 95.88 96 LEU A CA 1
ATOM 787 C C . LEU A 1 96 ? 4.875 -1.666 -6.088 1.00 95.88 96 LEU A C 1
ATOM 789 O O . LEU A 1 96 ? 5.171 -2.173 -7.167 1.00 95.88 96 LEU A O 1
ATOM 793 N N . LEU A 1 97 ? 5.523 -0.607 -5.598 1.00 96.94 97 LEU A N 1
ATOM 794 C CA . LEU A 1 97 ? 6.614 0.066 -6.310 1.00 96.94 97 LEU A CA 1
ATOM 795 C C . LEU A 1 97 ? 7.843 -0.833 -6.479 1.00 96.94 97 LEU A C 1
ATOM 797 O O . LEU A 1 97 ? 8.490 -0.783 -7.521 1.00 96.94 97 LEU A O 1
ATOM 801 N N . LEU A 1 98 ? 8.127 -1.687 -5.496 1.00 97.50 98 LEU A N 1
ATOM 802 C CA . LEU A 1 98 ? 9.191 -2.683 -5.553 1.00 97.50 98 LEU A CA 1
ATOM 803 C C . LEU A 1 98 ? 8.937 -3.700 -6.669 1.00 97.50 98 LEU A C 1
ATOM 805 O O . LEU A 1 98 ? 9.818 -3.934 -7.489 1.00 97.50 98 LEU A O 1
ATOM 809 N N . VAL A 1 99 ? 7.734 -4.279 -6.720 1.00 97.00 99 VAL A N 1
ATOM 810 C CA . VAL A 1 99 ? 7.361 -5.259 -7.752 1.00 97.00 99 VAL A CA 1
ATOM 811 C C . VAL A 1 99 ? 7.438 -4.633 -9.140 1.00 97.00 99 VAL A C 1
ATOM 813 O O . VAL A 1 99 ? 8.045 -5.213 -10.037 1.00 97.00 99 VAL A O 1
ATOM 816 N N . LEU A 1 100 ? 6.877 -3.435 -9.316 1.00 95.31 100 LEU A N 1
ATOM 817 C CA . LEU A 1 100 ? 6.928 -2.733 -10.599 1.00 95.31 100 LEU A CA 1
ATOM 818 C C . LEU A 1 100 ? 8.361 -2.368 -11.000 1.00 95.31 100 LEU A C 1
ATOM 820 O O . LEU A 1 100 ? 8.732 -2.548 -12.157 1.00 95.31 100 LEU A O 1
ATOM 824 N N . GLY A 1 101 ? 9.185 -1.941 -10.044 1.00 97.19 101 GLY A N 1
ATOM 825 C CA . GLY A 1 101 ? 10.593 -1.655 -10.284 1.00 97.19 101 GLY A CA 1
ATOM 826 C C . GLY A 1 101 ? 11.384 -2.893 -10.711 1.00 97.19 101 GLY A C 1
ATOM 827 O O . GLY A 1 101 ? 12.141 -2.824 -11.676 1.00 97.19 101 GLY A O 1
ATOM 828 N N . ILE A 1 102 ? 11.161 -4.043 -10.063 1.00 97.94 102 ILE A N 1
ATOM 829 C CA . ILE A 1 102 ? 11.776 -5.326 -10.447 1.00 97.94 102 ILE A CA 1
ATOM 830 C C . ILE A 1 102 ? 11.347 -5.735 -11.859 1.00 97.94 102 ILE A C 1
ATOM 832 O O . ILE A 1 102 ? 12.192 -6.151 -12.650 1.00 97.94 102 ILE A O 1
ATOM 836 N N . ILE A 1 103 ? 10.062 -5.590 -12.197 1.00 96.00 103 ILE A N 1
ATOM 837 C CA . ILE A 1 103 ? 9.559 -5.885 -13.546 1.00 96.00 103 ILE A CA 1
ATOM 838 C C . ILE A 1 103 ? 10.237 -4.976 -14.579 1.00 96.00 103 ILE A C 1
ATOM 840 O O . ILE A 1 103 ? 10.737 -5.478 -15.582 1.00 96.00 103 ILE A O 1
ATOM 844 N N . ASN A 1 104 ? 10.320 -3.668 -14.323 1.00 95.06 104 ASN A N 1
ATOM 845 C CA . ASN A 1 104 ? 10.973 -2.715 -15.227 1.00 95.06 104 ASN A CA 1
ATOM 846 C C . ASN A 1 104 ? 12.464 -3.024 -15.420 1.00 95.06 104 ASN A C 1
ATOM 848 O O . ASN A 1 104 ? 12.952 -2.997 -16.548 1.00 95.06 104 ASN A O 1
ATOM 852 N N . ILE A 1 105 ? 13.174 -3.405 -14.353 1.00 97.88 105 ILE A N 1
ATOM 853 C CA . ILE A 1 105 ? 14.562 -3.877 -14.444 1.00 97.88 105 ILE A CA 1
ATOM 854 C C . ILE A 1 105 ? 14.649 -5.141 -15.299 1.00 97.88 105 ILE A C 1
ATOM 856 O O . ILE A 1 105 ? 15.463 -5.191 -16.216 1.00 97.88 105 ILE A O 1
ATOM 860 N N . GLY A 1 106 ? 13.798 -6.138 -15.052 1.00 97.50 106 GLY A N 1
ATOM 861 C CA . GLY A 1 106 ? 13.789 -7.383 -15.821 1.00 97.50 106 GLY A CA 1
ATOM 862 C C . GLY A 1 106 ? 13.533 -7.157 -17.313 1.00 97.50 106 GLY A C 1
ATOM 863 O O . GLY A 1 106 ? 14.268 -7.682 -18.147 1.00 97.50 106 GLY A O 1
ATOM 864 N N . VAL A 1 107 ? 12.545 -6.325 -17.655 1.00 95.00 107 VAL A N 1
ATOM 865 C CA . VAL A 1 107 ? 12.244 -5.946 -19.046 1.00 95.00 107 VAL A CA 1
ATOM 866 C C . VAL A 1 107 ? 13.401 -5.157 -19.663 1.00 95.00 107 VAL A C 1
ATOM 868 O O . VAL A 1 107 ? 13.790 -5.429 -20.795 1.00 95.00 107 VAL A O 1
ATOM 871 N N . GLY A 1 108 ? 13.985 -4.212 -18.924 1.00 95.88 108 GLY A N 1
ATOM 872 C C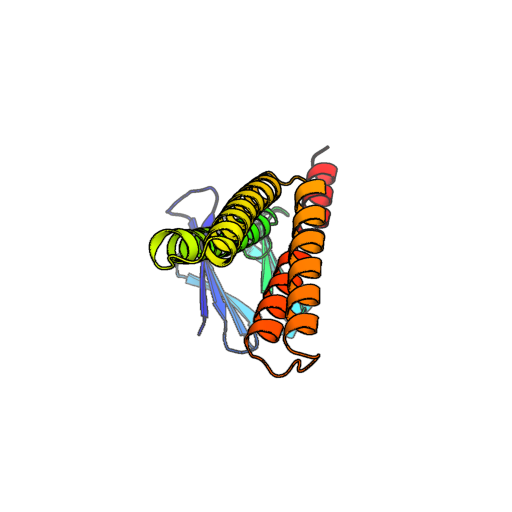A . GLY A 1 108 ? 15.127 -3.428 -19.392 1.00 95.88 108 GLY A CA 1
ATOM 873 C C . GLY A 1 108 ? 16.360 -4.284 -19.691 1.00 95.88 108 GLY A C 1
ATOM 874 O O . GLY A 1 108 ? 16.971 -4.149 -20.750 1.00 95.88 108 GLY A O 1
ATOM 875 N N . LEU A 1 109 ? 16.680 -5.231 -18.806 1.00 96.62 109 LEU A N 1
ATOM 876 C CA . LEU A 1 109 ? 17.765 -6.191 -19.017 1.00 96.62 109 LEU A CA 1
ATOM 877 C C . LEU A 1 109 ? 17.473 -7.134 -20.189 1.00 96.62 109 LEU A C 1
ATOM 879 O O . LEU A 1 109 ? 18.376 -7.424 -20.969 1.00 96.62 109 LEU A O 1
ATOM 883 N N . ALA A 1 110 ? 16.226 -7.577 -20.360 1.00 95.50 110 ALA A N 1
ATOM 884 C CA . ALA A 1 110 ? 15.837 -8.374 -21.520 1.00 95.50 110 ALA A CA 1
ATOM 885 C C . ALA A 1 110 ? 16.050 -7.597 -22.828 1.00 95.50 110 ALA A C 1
ATOM 887 O O . ALA A 1 110 ? 16.610 -8.141 -23.775 1.00 95.50 110 ALA A O 1
ATOM 888 N N . PHE A 1 111 ? 15.680 -6.314 -22.875 1.00 94.12 111 PHE A N 1
ATOM 889 C CA . PHE A 1 111 ? 15.949 -5.470 -24.042 1.00 94.12 111 PHE A CA 1
ATOM 890 C C . PHE A 1 111 ? 17.440 -5.323 -24.324 1.00 94.12 111 PHE A C 1
ATOM 892 O O . PHE A 1 111 ? 17.841 -5.437 -25.479 1.00 94.12 111 PHE A O 1
ATOM 899 N N . PHE A 1 112 ? 18.245 -5.156 -23.277 1.00 93.88 112 PHE A N 1
ATOM 900 C CA . PHE A 1 112 ? 19.691 -5.030 -23.394 1.00 93.88 112 PHE A CA 1
ATOM 901 C C . PHE A 1 112 ? 20.375 -6.312 -23.901 1.00 93.88 112 PHE A C 1
ATOM 903 O O . PHE A 1 112 ? 21.228 -6.241 -24.777 1.00 93.88 112 PHE A O 1
ATOM 910 N N . PHE A 1 113 ? 20.005 -7.487 -23.380 1.00 95.44 113 PHE A N 1
ATOM 911 C CA . PHE A 1 113 ? 20.688 -8.745 -23.714 1.00 95.44 113 PHE A CA 1
ATOM 912 C C . PHE A 1 113 ? 20.117 -9.483 -24.929 1.00 95.44 113 PHE A C 1
ATOM 914 O O . PHE A 1 113 ? 20.843 -10.251 -25.556 1.00 95.44 113 PHE A O 1
ATOM 921 N N . LEU A 1 114 ? 18.830 -9.312 -25.247 1.00 95.38 114 LEU A N 1
ATOM 922 C CA . LEU A 1 114 ? 18.161 -10.091 -26.298 1.00 95.38 114 LEU A CA 1
ATOM 923 C C . LEU A 1 114 ? 18.094 -9.374 -27.650 1.00 95.38 114 LEU A C 1
ATOM 925 O O . LEU A 1 114 ? 17.687 -9.988 -28.633 1.00 95.38 114 LEU A O 1
ATOM 929 N N . ASN A 1 115 ? 18.477 -8.096 -27.717 1.00 91.88 115 ASN A N 1
ATOM 930 C CA . ASN A 1 115 ? 18.439 -7.315 -28.950 1.00 91.88 115 ASN A CA 1
ATOM 931 C C . ASN A 1 115 ? 19.838 -6.826 -29.317 1.00 91.88 115 ASN A C 1
ATOM 933 O O . ASN A 1 115 ? 20.586 -6.373 -28.458 1.00 91.88 115 ASN A O 1
ATOM 937 N N . ASN A 1 116 ? 20.164 -6.881 -30.609 1.00 91.12 116 ASN A N 1
ATOM 938 C CA . ASN A 1 116 ? 21.437 -6.391 -31.151 1.00 91.12 116 ASN A CA 1
ATOM 939 C C . ASN A 1 116 ? 21.357 -4.938 -31.644 1.00 91.12 116 ASN A C 1
ATOM 941 O O . ASN A 1 116 ? 22.361 -4.375 -32.068 1.00 91.12 116 ASN A O 1
ATOM 945 N N . ASP A 1 117 ? 20.162 -4.349 -31.618 1.00 95.25 117 ASP A N 1
ATOM 946 C CA . ASP A 1 117 ? 19.940 -2.958 -31.992 1.00 95.25 117 ASP A CA 1
ATOM 947 C C . ASP A 1 117 ?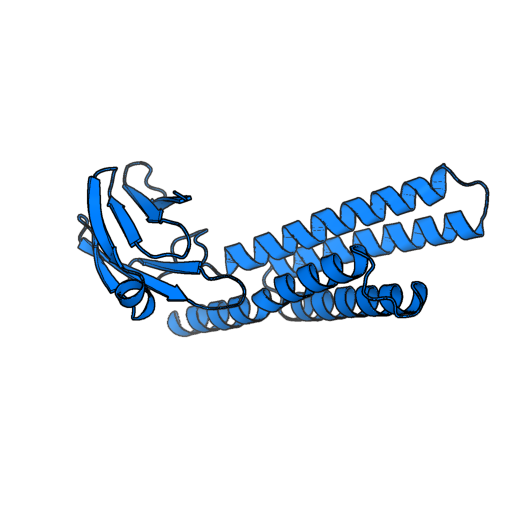 20.350 -2.035 -30.836 1.00 95.25 117 ASP A C 1
ATOM 949 O O . ASP A 1 117 ? 19.823 -2.141 -29.723 1.00 95.25 117 ASP A O 1
ATOM 953 N N . ALA A 1 118 ? 21.289 -1.128 -31.107 1.00 92.81 118 ALA A N 1
ATOM 954 C CA . ALA A 1 118 ? 21.814 -0.188 -30.126 1.00 92.81 118 ALA A CA 1
ATOM 955 C C . ALA A 1 118 ? 20.725 0.728 -29.538 1.00 92.81 118 ALA A C 1
ATOM 957 O O . ALA A 1 118 ? 20.783 1.053 -28.349 1.00 92.81 118 ALA A O 1
ATOM 958 N N . GLU A 1 119 ? 19.709 1.104 -30.321 1.00 93.62 119 GLU A N 1
ATOM 959 C CA . GLU A 1 119 ? 18.606 1.942 -29.840 1.00 93.62 119 GLU A CA 1
ATOM 960 C C . GLU A 1 119 ? 17.739 1.177 -28.831 1.00 93.62 119 GLU A C 1
ATOM 962 O O . GLU A 1 119 ? 17.404 1.693 -27.761 1.00 93.62 119 GLU A O 1
ATOM 967 N N . ILE A 1 120 ? 17.442 -0.097 -29.111 1.00 92.19 120 ILE A N 1
ATOM 968 C CA . ILE A 1 120 ? 16.662 -0.958 -28.207 1.00 92.19 120 ILE A CA 1
ATOM 969 C C . ILE A 1 120 ? 17.444 -1.249 -26.922 1.00 92.19 120 ILE A C 1
ATOM 971 O O . ILE A 1 120 ? 16.874 -1.230 -25.827 1.00 92.19 120 ILE A O 1
ATOM 975 N N . GLN A 1 121 ? 18.756 -1.465 -27.024 1.00 93.94 121 GLN A N 1
ATOM 976 C CA . GLN A 1 121 ? 19.614 -1.639 -25.853 1.00 93.94 121 GLN A CA 1
ATOM 977 C C . GLN A 1 121 ? 19.632 -0.386 -24.969 1.00 93.94 121 GLN A C 1
ATOM 979 O O . GLN A 1 121 ? 19.522 -0.497 -23.744 1.00 93.94 121 GLN A O 1
ATOM 984 N N . GLN A 1 122 ? 19.715 0.807 -25.569 1.00 94.06 122 GLN A N 1
ATOM 985 C CA . GLN A 1 122 ? 19.667 2.071 -24.834 1.00 94.06 122 GLN A CA 1
ATOM 986 C C . GLN A 1 122 ? 18.331 2.246 -24.101 1.00 94.06 122 GLN A C 1
ATOM 988 O O . GLN A 1 122 ? 18.320 2.610 -22.920 1.00 94.06 122 GLN A O 1
ATOM 993 N N . LEU A 1 123 ? 17.210 1.924 -24.754 1.00 91.75 123 LEU A N 1
ATOM 994 C CA . LEU A 1 123 ? 15.895 1.893 -24.108 1.00 91.75 123 LEU A CA 1
ATOM 995 C C . LEU A 1 123 ? 15.858 0.896 -22.944 1.00 91.75 123 LEU A C 1
ATOM 997 O O . LEU A 1 123 ? 15.276 1.193 -21.899 1.00 91.75 123 LEU A O 1
ATOM 1001 N N . GLY A 1 124 ? 16.519 -0.254 -23.088 1.00 92.75 124 GLY A N 1
ATOM 1002 C CA . GLY A 1 124 ? 16.669 -1.245 -22.026 1.00 92.75 124 GLY A CA 1
ATOM 1003 C C . GLY A 1 124 ? 17.357 -0.689 -20.777 1.00 92.75 124 GLY A C 1
ATOM 1004 O O . GLY A 1 124 ? 16.843 -0.844 -19.666 1.00 92.75 124 GLY A O 1
ATOM 1005 N N . ILE A 1 125 ? 18.469 0.030 -20.951 1.00 95.38 125 ILE A N 1
ATOM 1006 C CA . ILE A 1 125 ? 19.200 0.679 -19.849 1.00 95.38 125 ILE A CA 1
ATOM 1007 C C . ILE A 1 125 ? 18.328 1.733 -19.161 1.00 95.38 125 ILE A C 1
ATOM 1009 O O . ILE A 1 125 ? 18.242 1.751 -17.931 1.00 95.38 125 ILE A O 1
ATOM 1013 N N . ILE A 1 126 ? 17.657 2.590 -19.938 1.00 94.31 126 ILE A N 1
ATOM 1014 C CA . ILE A 1 126 ? 16.767 3.629 -19.399 1.00 94.31 126 ILE A CA 1
ATOM 1015 C C . ILE A 1 126 ? 15.642 2.985 -18.584 1.00 94.31 126 ILE A C 1
ATOM 1017 O O . ILE A 1 126 ? 15.388 3.399 -17.453 1.00 94.31 126 ILE A O 1
ATOM 1021 N N . ASN A 1 127 ? 15.010 1.934 -19.109 1.00 93.06 127 ASN A N 1
ATOM 1022 C CA . ASN A 1 127 ? 13.923 1.242 -18.424 1.00 93.06 127 ASN A CA 1
ATOM 1023 C C . ASN A 1 127 ? 14.393 0.572 -17.119 1.00 93.06 127 ASN A C 1
ATOM 1025 O O . ASN A 1 127 ? 13.720 0.659 -16.088 1.00 93.06 127 ASN A O 1
ATOM 1029 N N . ALA A 1 128 ? 15.587 -0.027 -17.118 1.00 95.69 128 ALA A N 1
ATOM 1030 C CA . ALA A 1 128 ? 16.172 -0.589 -15.905 1.00 95.69 128 ALA A CA 1
ATOM 1031 C C . ALA A 1 128 ? 16.499 0.491 -14.860 1.00 95.69 128 ALA A C 1
ATOM 1033 O O . ALA A 1 128 ? 16.195 0.320 -13.676 1.00 95.69 128 ALA A O 1
ATOM 1034 N N . ALA A 1 129 ? 17.044 1.633 -15.288 1.00 96.50 129 ALA A N 1
ATOM 1035 C CA . ALA A 1 129 ? 17.297 2.773 -14.411 1.00 96.50 129 ALA A CA 1
ATOM 1036 C C . ALA A 1 129 ? 15.995 3.337 -13.811 1.00 96.50 129 ALA A C 1
ATOM 1038 O O . ALA A 1 129 ? 15.938 3.617 -12.611 1.00 96.50 129 ALA A O 1
ATOM 1039 N N . MET A 1 130 ? 14.927 3.437 -14.610 1.00 94.44 130 MET A N 1
ATOM 1040 C CA . MET A 1 130 ? 13.594 3.823 -14.136 1.00 94.44 130 MET A CA 1
ATOM 1041 C C . MET A 1 130 ? 13.056 2.843 -13.090 1.00 94.44 130 MET A C 1
ATOM 1043 O O . MET A 1 130 ? 12.517 3.275 -12.069 1.00 94.44 130 MET A O 1
ATOM 1047 N N . GLY A 1 131 ? 13.247 1.537 -13.296 1.00 96.38 131 GLY A N 1
ATOM 1048 C CA . GLY A 1 131 ? 12.888 0.524 -12.308 1.00 96.38 131 GLY A CA 1
ATOM 1049 C C . GLY A 1 131 ? 13.650 0.691 -10.988 1.00 96.38 131 GLY A C 1
ATOM 1050 O O . GLY A 1 131 ? 13.039 0.665 -9.919 1.00 96.38 131 GLY A O 1
ATOM 1051 N N . GLY A 1 132 ? 14.955 0.968 -11.044 1.00 97.38 132 GLY A N 1
ATOM 1052 C CA . GLY A 1 132 ? 15.762 1.282 -9.859 1.00 97.38 132 GLY A CA 1
ATOM 1053 C C . GLY A 1 132 ? 15.270 2.528 -9.113 1.00 97.38 132 GLY A C 1
ATOM 1054 O O . GLY A 1 132 ? 15.100 2.501 -7.892 1.00 97.38 132 GLY A O 1
ATOM 1055 N N . LEU A 1 133 ? 14.959 3.603 -9.842 1.00 97.19 133 LEU A N 1
ATOM 1056 C CA . LEU A 1 133 ? 14.399 4.827 -9.265 1.00 97.19 133 LEU A CA 1
ATOM 1057 C C . LEU A 1 133 ? 13.047 4.571 -8.580 1.00 97.19 133 LEU A C 1
ATOM 1059 O O . LEU A 1 133 ? 12.803 5.077 -7.484 1.00 97.19 133 LEU A O 1
ATOM 1063 N N . GLN A 1 134 ? 12.190 3.744 -9.177 1.00 96.25 134 GLN A N 1
ATOM 1064 C CA . GLN A 1 134 ? 10.894 3.381 -8.606 1.00 96.25 134 GLN A CA 1
ATOM 1065 C C . GLN A 1 134 ? 11.035 2.653 -7.260 1.00 96.25 134 GLN A C 1
ATOM 1067 O O . GLN A 1 134 ? 10.288 2.939 -6.319 1.00 96.25 134 GLN A O 1
ATOM 1072 N N . ILE A 1 135 ? 12.036 1.775 -7.131 1.00 97.81 135 ILE A N 1
ATOM 1073 C CA . ILE A 1 135 ? 12.365 1.092 -5.870 1.00 97.81 135 ILE A CA 1
ATOM 1074 C C . ILE A 1 135 ? 12.824 2.103 -4.811 1.00 97.81 135 ILE A C 1
ATOM 1076 O O . ILE A 1 135 ? 12.356 2.046 -3.671 1.00 97.81 135 ILE A O 1
ATOM 1080 N N . LEU A 1 136 ? 13.691 3.054 -5.178 1.00 97.75 136 LEU A N 1
ATOM 1081 C CA . LEU A 1 136 ? 14.172 4.099 -4.264 1.00 97.75 136 LEU A CA 1
ATOM 1082 C C . LEU A 1 136 ? 13.030 4.987 -3.755 1.00 97.75 136 LEU A C 1
ATOM 1084 O O . LEU A 1 136 ? 12.938 5.253 -2.554 1.00 97.75 136 LEU A O 1
ATOM 1088 N N . ILE A 1 137 ? 12.122 5.394 -4.644 1.00 97.50 137 ILE A N 1
ATOM 1089 C CA . ILE A 1 137 ? 10.915 6.142 -4.275 1.00 97.50 137 ILE A CA 1
ATOM 1090 C C . ILE A 1 137 ? 10.060 5.315 -3.308 1.00 97.50 137 ILE A C 1
ATOM 1092 O O . ILE A 1 137 ? 9.650 5.818 -2.260 1.00 97.50 137 ILE A O 1
ATOM 1096 N N . GLY A 1 138 ? 9.833 4.035 -3.615 1.00 97.00 138 GLY A N 1
ATOM 1097 C CA . GLY A 1 138 ? 9.078 3.137 -2.745 1.00 97.00 138 GLY A CA 1
ATOM 1098 C C . GLY A 1 138 ? 9.693 3.004 -1.355 1.00 97.00 138 GLY A C 1
ATOM 1099 O O . GLY A 1 138 ? 8.971 3.038 -0.357 1.00 97.00 138 GLY A O 1
ATOM 1100 N N . TYR A 1 139 ? 11.017 2.890 -1.267 1.00 97.25 139 TYR A N 1
ATOM 1101 C CA . TYR A 1 139 ? 11.721 2.854 0.013 1.00 97.25 139 TYR A CA 1
ATOM 1102 C C . TYR A 1 139 ? 11.510 4.151 0.810 1.00 97.25 139 TYR A C 1
ATOM 1104 O O . TYR A 1 139 ? 11.244 4.102 2.013 1.00 97.25 139 TYR A O 1
ATOM 1112 N N . GLY A 1 140 ? 11.532 5.307 0.140 1.00 97.00 140 GLY A N 1
ATOM 1113 C CA . GLY A 1 140 ? 11.185 6.592 0.751 1.00 97.00 140 GLY A CA 1
ATOM 1114 C C . GLY A 1 140 ? 9.752 6.629 1.298 1.00 97.00 140 GLY A C 1
ATOM 1115 O O . GLY A 1 140 ? 9.533 7.108 2.413 1.00 97.00 140 GLY A O 1
ATOM 1116 N N . VAL A 1 141 ? 8.783 6.060 0.571 1.00 96.00 141 VAL A N 1
ATOM 1117 C CA . VAL A 1 141 ? 7.392 5.935 1.045 1.00 96.00 141 VAL A CA 1
ATOM 1118 C C . VAL A 1 141 ? 7.307 5.044 2.286 1.00 96.00 141 VAL A C 1
ATOM 1120 O O . VAL A 1 141 ? 6.644 5.416 3.250 1.00 96.00 141 VAL A O 1
ATOM 1123 N N . MET A 1 142 ? 8.022 3.914 2.319 1.00 94.88 142 MET A N 1
ATOM 1124 C CA . MET A 1 142 ? 8.080 3.033 3.497 1.00 94.88 142 MET A CA 1
ATOM 1125 C C . MET A 1 142 ? 8.638 3.746 4.738 1.00 94.88 142 MET A C 1
ATOM 1127 O O . MET A 1 142 ? 8.233 3.451 5.864 1.00 94.88 142 MET A O 1
ATOM 1131 N N . LYS A 1 143 ? 9.568 4.686 4.533 1.00 93.81 143 LYS A N 1
ATOM 1132 C CA . LYS A 1 143 ? 10.142 5.549 5.574 1.00 93.81 143 LYS A CA 1
ATOM 1133 C C . LYS A 1 143 ? 9.249 6.737 5.942 1.00 93.81 143 LYS A C 1
ATOM 1135 O O . LYS A 1 143 ? 9.680 7.595 6.706 1.00 93.81 143 LYS A O 1
ATOM 1140 N N . ASN A 1 144 ? 8.007 6.771 5.458 1.00 91.25 144 ASN A N 1
ATOM 1141 C CA . ASN A 1 144 ? 7.025 7.812 5.750 1.00 91.25 144 ASN A CA 1
ATOM 1142 C C . ASN A 1 144 ? 7.470 9.208 5.276 1.00 91.25 144 ASN A C 1
ATOM 1144 O O . ASN A 1 144 ? 7.098 10.213 5.879 1.00 91.25 144 ASN A O 1
ATOM 1148 N N . LEU A 1 145 ? 8.276 9.292 4.210 1.00 93.81 145 LEU A N 1
ATOM 1149 C CA . LEU A 1 145 ? 8.717 10.572 3.657 1.00 93.81 145 LEU A CA 1
ATOM 1150 C C . LEU A 1 145 ? 7.629 11.151 2.750 1.00 93.81 145 LEU A C 1
ATOM 1152 O O . LEU A 1 145 ? 7.360 10.625 1.669 1.00 93.81 145 LEU A O 1
ATOM 1156 N N . PHE A 1 146 ? 7.033 12.271 3.162 1.00 92.56 146 PHE A N 1
ATOM 1157 C CA . PHE A 1 146 ? 6.006 12.955 2.370 1.00 92.56 146 PHE A CA 1
ATOM 1158 C C . PHE A 1 146 ? 6.464 13.309 0.943 1.00 92.56 146 PHE A C 1
ATOM 1160 O O . PHE A 1 146 ? 5.713 13.020 0.008 1.00 92.56 146 PHE A O 1
ATOM 1167 N N . PRO A 1 147 ? 7.694 13.829 0.720 1.00 96.31 147 PRO A N 1
ATOM 1168 C CA . PRO A 1 147 ? 8.174 14.087 -0.636 1.00 96.31 147 PRO A CA 1
ATOM 1169 C C . PRO A 1 147 ? 8.229 12.823 -1.498 1.00 96.31 147 PRO A C 1
ATOM 1171 O O . PRO A 1 147 ? 7.885 12.880 -2.670 1.00 96.31 147 PRO A O 1
ATOM 1174 N N . ALA A 1 148 ? 8.579 11.665 -0.925 1.00 96.31 148 ALA A N 1
ATOM 1175 C CA . ALA A 1 148 ? 8.629 10.410 -1.675 1.00 96.31 148 ALA A CA 1
ATOM 1176 C C . ALA A 1 148 ? 7.239 9.973 -2.162 1.00 96.31 148 ALA A C 1
ATOM 1178 O O . ALA A 1 148 ? 7.113 9.468 -3.275 1.00 96.31 148 ALA A O 1
ATOM 1179 N N . LEU A 1 149 ? 6.187 10.211 -1.371 1.00 95.62 149 LEU A N 1
ATOM 1180 C CA . LEU A 1 149 ? 4.811 9.935 -1.787 1.00 95.62 149 LEU A CA 1
ATOM 1181 C C . LEU A 1 149 ? 4.378 10.837 -2.953 1.00 95.62 149 LEU A C 1
ATOM 1183 O O . LEU A 1 149 ? 3.784 10.344 -3.910 1.00 95.62 149 LEU A O 1
ATOM 1187 N N . ILE A 1 150 ? 4.713 12.131 -2.903 1.00 96.81 150 ILE A N 1
ATOM 1188 C CA . ILE A 1 150 ? 4.456 13.060 -4.015 1.00 96.81 150 ILE A CA 1
ATOM 1189 C C . ILE A 1 150 ? 5.197 12.589 -5.269 1.00 96.81 150 ILE A C 1
ATOM 1191 O O . ILE A 1 150 ? 4.590 12.465 -6.332 1.00 96.81 150 ILE A O 1
ATOM 1195 N N . THR A 1 151 ? 6.486 12.265 -5.142 1.00 96.94 151 THR A N 1
ATOM 1196 C CA . THR A 1 151 ? 7.295 11.778 -6.262 1.00 96.94 151 THR A CA 1
ATOM 1197 C C . THR A 1 151 ? 6.723 10.489 -6.848 1.00 96.94 151 THR A C 1
ATOM 1199 O O . THR A 1 151 ? 6.665 10.369 -8.066 1.00 96.94 151 THR A O 1
ATOM 1202 N N . ALA A 1 152 ? 6.229 9.555 -6.028 1.00 96.50 152 ALA A N 1
ATOM 1203 C CA . ALA A 1 152 ? 5.592 8.325 -6.510 1.00 96.50 152 ALA A CA 1
ATOM 1204 C C . ALA A 1 152 ? 4.368 8.603 -7.393 1.00 96.50 152 ALA A C 1
ATOM 1206 O O . ALA A 1 152 ? 4.196 7.969 -8.434 1.00 96.50 152 ALA A O 1
ATOM 1207 N N . VAL A 1 153 ? 3.537 9.565 -6.989 1.00 96.44 153 VAL A N 1
ATOM 1208 C CA . VAL A 1 153 ? 2.325 9.962 -7.718 1.00 96.44 153 VAL A CA 1
ATOM 1209 C C . VAL A 1 153 ? 2.681 10.657 -9.024 1.00 96.44 153 VAL A C 1
ATOM 1211 O O . VAL A 1 153 ? 2.119 10.309 -10.058 1.00 96.44 153 VAL A O 1
ATOM 1214 N N . ILE A 1 154 ? 3.630 11.596 -8.997 1.00 96.69 154 ILE A N 1
ATOM 1215 C CA . ILE A 1 154 ? 4.100 12.289 -10.204 1.00 96.69 154 ILE A CA 1
ATOM 1216 C C . ILE A 1 154 ? 4.716 11.284 -11.179 1.00 96.69 154 ILE A C 1
ATOM 1218 O O . ILE A 1 154 ? 4.383 11.296 -12.360 1.00 96.69 154 ILE A O 1
ATOM 1222 N N . PHE A 1 155 ? 5.566 10.386 -10.683 1.00 95.25 155 PHE A N 1
ATOM 1223 C CA . PHE A 1 155 ? 6.252 9.387 -11.495 1.00 95.25 155 PHE A CA 1
ATOM 1224 C C . PHE A 1 155 ? 5.266 8.418 -12.162 1.00 95.25 155 PHE A C 1
ATOM 1226 O O . PHE A 1 155 ? 5.311 8.243 -13.377 1.00 95.25 155 PHE A O 1
ATOM 1233 N N . MET A 1 156 ? 4.318 7.848 -11.404 1.00 94.44 156 MET A N 1
ATOM 1234 C CA . MET A 1 156 ? 3.272 6.995 -11.984 1.00 94.44 156 MET A CA 1
ATOM 1235 C C . MET A 1 156 ? 2.313 7.755 -12.900 1.00 94.44 156 MET A C 1
ATOM 1237 O O . MET A 1 156 ? 1.869 7.208 -13.905 1.00 94.44 156 MET A O 1
ATOM 1241 N N . GLY A 1 157 ? 1.973 8.998 -12.560 1.00 94.25 157 GLY A N 1
ATOM 1242 C CA . GLY A 1 157 ? 1.106 9.836 -13.383 1.00 94.25 157 GLY A CA 1
ATOM 1243 C C . GLY A 1 157 ? 1.738 10.143 -14.738 1.00 94.25 157 GLY A C 1
ATOM 1244 O O . GLY A 1 157 ? 1.082 9.995 -15.766 1.00 94.25 157 GLY A O 1
ATOM 1245 N N . ALA A 1 158 ? 3.024 10.498 -14.753 1.00 93.81 158 ALA A N 1
ATOM 1246 C CA . ALA A 1 158 ? 3.776 10.723 -15.983 1.00 93.81 158 ALA A CA 1
ATOM 1247 C C . ALA A 1 158 ? 3.853 9.448 -16.837 1.00 93.81 158 ALA A C 1
ATOM 1249 O O . ALA A 1 158 ? 3.556 9.495 -18.028 1.00 93.81 158 ALA A O 1
ATOM 1250 N N . ASP A 1 159 ? 4.168 8.301 -16.230 1.00 91.06 159 ASP A N 1
ATOM 1251 C CA . ASP A 1 159 ? 4.204 7.006 -16.920 1.00 91.06 159 ASP A CA 1
ATOM 1252 C C . ASP A 1 159 ? 2.836 6.616 -17.519 1.00 91.06 159 ASP A C 1
ATOM 1254 O O . ASP A 1 159 ? 2.751 6.163 -18.665 1.00 91.06 159 ASP A O 1
ATOM 1258 N N . LEU A 1 160 ? 1.741 6.857 -16.790 1.00 91.50 160 LEU A N 1
ATOM 1259 C CA . LEU A 1 160 ? 0.376 6.664 -17.286 1.00 91.50 160 LEU A CA 1
ATOM 1260 C C . LEU A 1 160 ? 0.087 7.551 -18.506 1.00 91.50 160 LEU A C 1
ATOM 1262 O O . LEU A 1 160 ? -0.435 7.050 -19.501 1.00 91.50 160 LEU A O 1
ATOM 1266 N N . VAL A 1 161 ? 0.438 8.840 -18.449 1.00 91.19 161 VAL A N 1
ATOM 1267 C CA . VAL A 1 161 ? 0.232 9.790 -19.557 1.00 91.19 161 VAL A CA 1
ATOM 1268 C C . VAL A 1 161 ? 1.049 9.386 -20.783 1.00 91.19 161 VAL A C 1
ATOM 1270 O O . VAL A 1 161 ? 0.496 9.313 -21.878 1.00 91.19 161 VAL A O 1
ATOM 1273 N N . LEU A 1 162 ? 2.332 9.053 -20.611 1.00 89.44 162 LEU A N 1
ATOM 1274 C CA . LEU A 1 162 ? 3.190 8.592 -21.709 1.00 89.44 162 LEU A CA 1
ATOM 1275 C C . LEU A 1 162 ? 2.647 7.312 -22.352 1.00 89.44 162 LEU A C 1
ATOM 1277 O O . LEU A 1 162 ? 2.634 7.190 -23.575 1.00 89.44 162 LEU A O 1
ATOM 1281 N N . THR A 1 163 ? 2.137 6.386 -21.538 1.00 86.50 163 THR A N 1
ATOM 1282 C CA . THR A 1 163 ? 1.493 5.161 -22.030 1.00 86.50 163 THR A CA 1
ATOM 1283 C C . THR A 1 163 ? 0.195 5.470 -22.772 1.00 86.50 163 THR A C 1
ATOM 1285 O O . THR A 1 163 ? -0.076 4.891 -23.813 1.00 86.50 163 THR A O 1
ATOM 1288 N N . ALA A 1 164 ? -0.627 6.395 -22.283 1.00 87.19 164 ALA A N 1
ATOM 1289 C CA . ALA A 1 164 ? -1.856 6.763 -22.981 1.00 87.19 164 ALA A CA 1
ATOM 1290 C C . ALA A 1 164 ? -1.566 7.402 -24.353 1.00 87.19 164 ALA A C 1
ATOM 1292 O O . ALA A 1 164 ? -2.258 7.102 -25.327 1.00 87.19 164 ALA A O 1
ATOM 1293 N N . ILE A 1 165 ? -0.523 8.237 -24.443 1.00 88.12 165 ILE A N 1
ATOM 1294 C CA . ILE A 1 165 ? -0.093 8.881 -25.694 1.00 88.12 165 ILE A CA 1
ATOM 1295 C C . ILE A 1 165 ? 0.440 7.845 -26.689 1.00 88.12 165 ILE A C 1
ATOM 1297 O O . ILE A 1 165 ? 0.032 7.858 -27.849 1.00 88.12 165 ILE A O 1
ATOM 1301 N N . SER A 1 166 ? 1.308 6.924 -26.254 1.00 84.12 166 SER A N 1
ATOM 1302 C CA . SER A 1 166 ? 1.913 5.927 -27.153 1.00 84.12 166 SER A CA 1
ATOM 1303 C C . SER A 1 166 ? 0.900 4.944 -27.746 1.00 84.12 166 SER A C 1
ATOM 1305 O O . SER A 1 166 ? 1.117 4.426 -28.837 1.00 84.12 166 SER A O 1
ATOM 1307 N N . TRP A 1 167 ? -0.242 4.746 -27.084 1.00 81.38 167 TRP A N 1
ATOM 1308 C CA . TRP A 1 167 ? -1.355 3.925 -27.575 1.00 81.38 167 TRP A CA 1
ATOM 1309 C C . TRP A 1 167 ? -2.436 4.737 -28.314 1.00 81.38 167 TRP A C 1
ATOM 1311 O O . TRP A 1 167 ? -3.549 4.247 -28.526 1.00 81.38 167 TRP A O 1
ATOM 1321 N N . GLY A 1 168 ? -2.140 5.982 -28.703 1.00 78.12 168 GLY A N 1
ATOM 1322 C CA . GLY A 1 168 ? -3.042 6.822 -29.497 1.00 78.12 168 GLY A CA 1
ATOM 1323 C C . GLY A 1 168 ? -4.321 7.234 -28.763 1.00 78.12 168 GLY A C 1
ATOM 1324 O O . GLY A 1 168 ? -5.356 7.419 -29.395 1.00 78.12 168 GLY A O 1
ATOM 1325 N N . GLY A 1 169 ? -4.288 7.325 -27.430 1.00 65.81 169 GLY A N 1
ATOM 1326 C CA . GLY A 1 169 ? -5.450 7.701 -26.618 1.00 65.81 169 GLY A CA 1
ATOM 1327 C C . GLY A 1 169 ? -6.497 6.596 -26.443 1.00 65.81 169 GLY A C 1
ATOM 1328 O O . GLY A 1 169 ? -7.504 6.820 -25.769 1.00 65.81 169 GLY A O 1
ATOM 1329 N N . ASN A 1 170 ? -6.267 5.392 -26.980 1.00 66.81 170 ASN A N 1
ATOM 1330 C CA . ASN A 1 170 ? -7.149 4.249 -26.760 1.00 66.81 170 ASN A CA 1
ATOM 1331 C C . ASN A 1 170 ? -6.986 3.712 -25.331 1.00 66.81 170 ASN A C 1
ATOM 1333 O O . ASN A 1 170 ? -6.201 2.804 -25.051 1.00 66.81 170 ASN A O 1
ATOM 1337 N N . ALA A 1 171 ? -7.779 4.272 -24.417 1.00 58.59 171 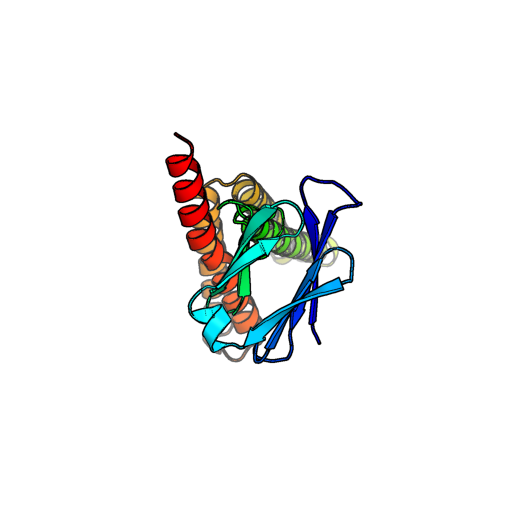ALA A N 1
ATOM 1338 C CA . ALA A 1 171 ? -7.836 3.893 -23.006 1.00 58.59 171 ALA A CA 1
ATOM 1339 C C . ALA A 1 171 ? -8.358 2.463 -22.761 1.00 58.59 171 ALA A C 1
ATOM 1341 O O . ALA A 1 171 ? -8.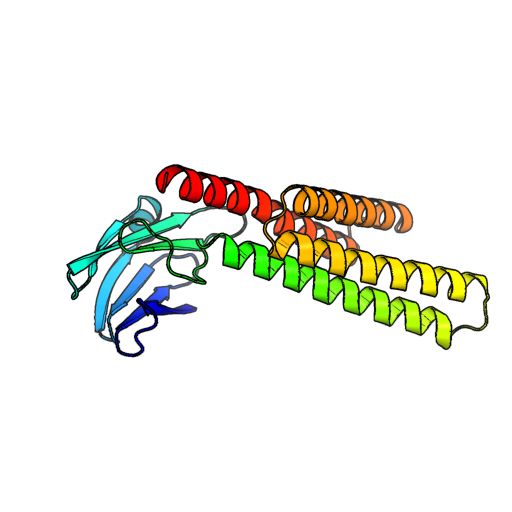394 2.017 -21.620 1.00 58.59 171 ALA A O 1
ATOM 1342 N N . THR A 1 172 ? -8.757 1.731 -23.806 1.00 64.25 172 THR A N 1
ATOM 1343 C CA . THR A 1 172 ? -9.238 0.344 -23.723 1.00 64.25 172 THR A CA 1
ATOM 1344 C C . THR A 1 172 ? -8.124 -0.686 -23.548 1.00 64.25 172 THR A C 1
ATOM 1346 O O . THR A 1 172 ? -8.420 -1.853 -23.288 1.00 64.25 172 THR A O 1
ATOM 1349 N N . SER A 1 173 ? -6.849 -0.294 -23.640 1.00 72.50 173 SER A N 1
ATOM 1350 C CA . SER A 1 173 ? -5.755 -1.214 -23.338 1.00 72.50 173 SER A CA 1
ATOM 1351 C C . SER A 1 173 ? -5.733 -1.525 -21.834 1.00 72.50 173 SER A C 1
ATOM 1353 O O . SER A 1 173 ? -5.690 -0.636 -20.980 1.00 72.50 173 SER A O 1
ATOM 1355 N N . GLY A 1 174 ? -5.753 -2.814 -21.478 1.00 80.62 174 GLY A N 1
ATOM 1356 C CA . GLY A 1 174 ? -5.737 -3.254 -20.075 1.00 80.62 174 GLY A CA 1
ATOM 1357 C C . GLY A 1 174 ? -4.556 -2.692 -19.264 1.00 80.62 174 GLY A C 1
ATOM 1358 O O . GLY A 1 174 ? -4.660 -2.538 -18.048 1.00 80.62 174 GLY A O 1
ATOM 1359 N N . GLY A 1 175 ? -3.461 -2.309 -19.932 1.00 82.62 175 GLY A N 1
ATOM 1360 C CA . GLY A 1 175 ? -2.303 -1.660 -19.315 1.00 82.62 175 GLY A CA 1
ATOM 1361 C C . GLY A 1 175 ? -2.600 -0.271 -18.738 1.00 82.62 175 GLY A C 1
ATOM 1362 O O . GLY A 1 175 ? -2.162 0.025 -17.626 1.00 82.62 175 GLY A O 1
ATOM 1363 N N . VAL A 1 176 ? -3.383 0.561 -19.435 1.00 87.56 176 VAL A N 1
ATOM 1364 C CA . VAL A 1 176 ? -3.765 1.903 -18.951 1.00 87.56 176 VAL A CA 1
ATOM 1365 C C . VAL A 1 176 ? -4.659 1.787 -17.714 1.00 87.56 176 VAL A C 1
ATOM 1367 O O . VAL A 1 176 ? -4.419 2.465 -16.714 1.00 87.56 176 VAL A O 1
ATOM 1370 N N . PHE A 1 177 ? -5.626 0.864 -17.727 1.00 88.81 177 PHE A N 1
ATOM 1371 C CA . PHE A 1 177 ? -6.481 0.601 -16.565 1.00 88.81 177 PHE A CA 1
ATOM 1372 C C . PHE A 1 177 ? -5.695 0.110 -15.345 1.00 88.81 177 PHE A C 1
ATOM 1374 O O . PHE A 1 177 ? -5.932 0.590 -14.235 1.00 88.81 177 PHE A O 1
ATOM 1381 N N . MET A 1 178 ? -4.737 -0.803 -15.531 1.00 89.94 178 MET A N 1
ATOM 1382 C CA . MET A 1 178 ? -3.894 -1.282 -14.429 1.00 89.94 178 MET A CA 1
ATOM 1383 C C . MET A 1 178 ? -3.029 -0.164 -13.840 1.00 89.94 178 MET A C 1
ATOM 1385 O O . MET A 1 178 ? -2.951 -0.031 -12.618 1.00 89.94 178 MET A O 1
ATOM 1389 N N . LYS A 1 179 ? -2.435 0.692 -14.678 1.00 90.75 179 LYS A N 1
ATOM 1390 C CA . LYS A 1 179 ? -1.662 1.853 -14.206 1.00 90.75 179 LYS A CA 1
ATOM 1391 C C . LYS A 1 179 ? -2.537 2.861 -13.457 1.00 90.75 179 LYS A C 1
ATOM 1393 O O . LYS A 1 179 ? -2.135 3.349 -12.402 1.00 90.75 179 LYS A O 1
ATOM 1398 N N . LEU A 1 180 ? -3.757 3.114 -13.933 1.00 91.81 180 LEU A N 1
ATOM 1399 C CA . LEU A 1 180 ? -4.723 3.959 -13.228 1.00 91.81 180 LEU A CA 1
ATOM 1400 C C . LEU A 1 180 ? -5.095 3.372 -11.857 1.00 91.81 180 LEU A C 1
ATOM 1402 O O . LEU A 1 180 ? -5.133 4.093 -10.860 1.00 91.81 180 LEU A O 1
ATOM 1406 N N . PHE A 1 181 ? -5.315 2.058 -11.788 1.00 91.94 181 PHE A N 1
ATOM 1407 C CA . PHE A 1 181 ? -5.571 1.357 -10.532 1.00 91.94 181 PHE A CA 1
ATOM 1408 C C . PHE A 1 181 ? -4.405 1.508 -9.543 1.00 91.94 181 PHE A C 1
ATOM 1410 O O . PHE A 1 181 ? -4.628 1.809 -8.368 1.00 91.94 181 PHE A O 1
ATOM 1417 N N . PHE A 1 182 ? -3.162 1.363 -10.008 1.00 94.00 182 PHE A N 1
ATOM 1418 C CA . PHE A 1 182 ? -1.976 1.578 -9.178 1.00 94.00 182 PHE A CA 1
ATOM 1419 C C . PHE A 1 182 ? -1.867 3.019 -8.682 1.00 94.00 182 PHE A C 1
ATOM 1421 O O . PHE A 1 182 ? -1.598 3.235 -7.501 1.00 94.00 182 PHE A O 1
ATOM 1428 N N . LEU A 1 183 ? -2.150 4.004 -9.534 1.00 94.56 183 LEU A N 1
ATOM 1429 C CA . LEU A 1 183 ? -2.142 5.411 -9.144 1.00 94.56 183 LEU A CA 1
ATOM 1430 C C . LEU A 1 183 ? -3.162 5.686 -8.028 1.00 94.56 183 LEU A C 1
ATOM 1432 O O . LEU A 1 183 ? -2.814 6.264 -6.997 1.00 94.56 183 LEU A O 1
ATOM 1436 N N . ILE A 1 184 ? -4.400 5.203 -8.184 1.00 92.00 184 ILE A N 1
ATOM 1437 C CA . ILE A 1 184 ? -5.450 5.289 -7.155 1.00 92.00 184 ILE A CA 1
ATOM 1438 C C . ILE A 1 184 ? -4.992 4.623 -5.850 1.00 92.00 184 ILE A C 1
ATOM 1440 O O . ILE A 1 184 ? -5.241 5.141 -4.758 1.00 92.00 184 ILE A O 1
ATOM 1444 N N . PHE A 1 185 ? -4.305 3.485 -5.947 1.00 91.69 185 PHE A N 1
ATOM 1445 C CA . PHE A 1 185 ? -3.766 2.788 -4.788 1.00 91.69 185 PHE A CA 1
ATOM 1446 C C . PHE A 1 185 ? -2.724 3.633 -4.038 1.00 91.69 185 PHE A C 1
ATOM 1448 O O . PHE A 1 185 ? -2.804 3.743 -2.814 1.00 91.69 185 PHE A O 1
ATOM 1455 N N . ILE A 1 186 ? -1.804 4.290 -4.752 1.00 93.69 186 ILE A N 1
ATOM 1456 C CA . ILE A 1 186 ? -0.794 5.183 -4.159 1.00 93.69 186 ILE A CA 1
ATOM 1457 C C . ILE A 1 186 ? -1.443 6.408 -3.510 1.00 93.69 186 ILE A C 1
ATOM 1459 O O . ILE A 1 186 ? -1.027 6.807 -2.422 1.00 93.69 186 ILE A O 1
ATOM 1463 N N . PHE A 1 187 ? -2.502 6.965 -4.106 1.00 92.75 187 PHE A N 1
ATOM 1464 C CA . PHE A 1 187 ? -3.226 8.110 -3.540 1.00 92.75 187 PHE A CA 1
ATOM 1465 C C . PHE A 1 187 ? -3.752 7.855 -2.118 1.00 92.75 187 PHE A C 1
ATOM 1467 O O . PHE A 1 187 ? -3.826 8.782 -1.309 1.00 92.75 187 PHE A O 1
ATOM 1474 N N . ARG A 1 188 ? -4.045 6.600 -1.755 1.00 88.81 188 ARG A N 1
ATOM 1475 C CA . ARG A 1 188 ? -4.436 6.237 -0.378 1.00 88.81 188 ARG A CA 1
ATOM 1476 C C . ARG A 1 188 ? -3.345 6.547 0.652 1.00 88.81 188 ARG A C 1
ATOM 1478 O O . ARG A 1 188 ? -3.661 6.773 1.820 1.00 88.81 188 ARG A O 1
ATOM 1485 N N . GLY A 1 189 ? -2.084 6.613 0.226 1.00 89.88 189 GLY A N 1
ATOM 1486 C CA . GLY A 1 189 ? -0.955 7.003 1.065 1.00 89.88 189 GLY A CA 1
ATOM 1487 C C . GLY A 1 189 ? -1.100 8.403 1.667 1.00 89.88 189 GLY A C 1
ATOM 1488 O O . GLY A 1 189 ? -0.623 8.626 2.775 1.00 89.88 189 GLY A O 1
ATOM 1489 N N . PHE A 1 190 ? -1.810 9.334 1.013 1.00 91.62 190 PHE A N 1
ATOM 1490 C CA . PHE A 1 190 ? -2.018 10.682 1.563 1.00 91.62 190 PHE A CA 1
ATOM 1491 C C . PHE A 1 190 ? -2.935 10.665 2.784 1.00 91.62 190 PHE A C 1
ATOM 1493 O O . PHE A 1 190 ? -2.662 11.338 3.778 1.00 91.62 190 PHE A O 1
ATOM 1500 N N . SER A 1 191 ? -4.004 9.865 2.739 1.00 86.88 191 SER A N 1
ATOM 1501 C CA . SER A 1 191 ? -4.892 9.667 3.886 1.00 86.88 191 SER A CA 1
ATOM 1502 C C . SER A 1 191 ? -4.150 9.000 5.044 1.00 86.88 191 SER A C 1
ATOM 1504 O O . SER A 1 191 ? -4.271 9.457 6.178 1.00 86.88 191 SER A O 1
ATOM 1506 N N . ALA A 1 192 ? -3.323 7.989 4.754 1.00 87.31 192 ALA A N 1
ATOM 1507 C CA . ALA A 1 192 ? -2.464 7.353 5.753 1.00 87.31 192 ALA A CA 1
ATOM 1508 C C . ALA A 1 192 ? -1.469 8.352 6.372 1.00 87.31 192 ALA A C 1
ATOM 1510 O O . ALA A 1 192 ? -1.290 8.373 7.586 1.00 87.31 192 ALA A O 1
ATOM 1511 N N . PHE A 1 193 ? -0.876 9.238 5.568 1.00 89.88 193 PHE A N 1
ATOM 1512 C CA . PHE A 1 193 ? 0.040 10.267 6.064 1.00 89.88 193 PHE A CA 1
ATOM 1513 C C . PHE A 1 193 ? -0.652 11.278 6.980 1.00 89.88 193 PHE A C 1
ATOM 1515 O O . PHE A 1 193 ? -0.132 11.602 8.048 1.00 89.88 193 PHE A O 1
ATOM 1522 N N . LYS A 1 194 ? -1.849 11.743 6.599 1.00 87.88 194 LYS A N 1
ATOM 1523 C CA . LYS A 1 194 ? -2.660 12.638 7.436 1.00 87.88 194 LYS A CA 1
ATOM 1524 C C . LYS A 1 194 ? -3.002 11.987 8.777 1.00 87.88 194 LYS A C 1
ATOM 1526 O O . LYS A 1 194 ? -2.880 12.638 9.810 1.00 87.88 194 LYS A O 1
ATOM 1531 N N . GLU A 1 195 ? -3.391 10.714 8.758 1.00 85.69 195 GLU A N 1
ATOM 1532 C CA . GLU A 1 195 ? -3.706 9.957 9.972 1.00 85.69 195 GLU A CA 1
ATOM 1533 C C . GLU A 1 195 ? -2.469 9.750 10.853 1.00 85.69 195 GLU A C 1
ATOM 1535 O O . GLU A 1 195 ? -2.538 9.971 12.058 1.00 85.69 195 GLU A O 1
ATOM 1540 N N . LYS A 1 196 ? -1.311 9.421 10.265 1.00 86.62 196 LYS A N 1
ATOM 1541 C CA . LYS A 1 196 ? -0.045 9.314 11.004 1.00 86.62 196 LYS A CA 1
ATOM 1542 C C . LYS A 1 196 ? 0.297 10.620 11.723 1.00 86.62 196 LYS A C 1
ATOM 1544 O O . LYS A 1 196 ? 0.592 10.597 12.912 1.00 86.62 196 LYS A O 1
ATOM 1549 N N . LYS A 1 197 ? 0.202 11.756 11.024 1.00 87.25 197 LYS A N 1
ATOM 1550 C CA . LYS A 1 197 ? 0.472 13.078 11.607 1.00 87.25 197 LYS A CA 1
ATOM 1551 C C . LYS A 1 197 ? -0.518 13.430 12.723 1.00 87.25 197 LYS A C 1
ATOM 1553 O O . LYS A 1 197 ? -0.133 14.045 13.709 1.00 87.25 197 LYS A O 1
ATOM 1558 N N . ARG A 1 198 ? -1.787 13.026 12.585 1.00 86.06 198 ARG A N 1
ATOM 1559 C CA . ARG A 1 198 ? -2.801 13.184 13.640 1.00 86.06 198 ARG A CA 1
ATOM 1560 C C . ARG A 1 198 ? -2.407 12.413 14.902 1.00 86.06 198 ARG A C 1
ATOM 1562 O O . ARG A 1 198 ? -2.418 12.993 15.976 1.00 86.06 198 ARG A O 1
ATOM 1569 N N . ILE A 1 199 ? -1.992 11.155 14.752 1.00 83.12 199 ILE A N 1
ATOM 1570 C CA . ILE A 1 199 ? -1.535 10.309 15.866 1.00 83.12 199 ILE A CA 1
ATOM 1571 C C . ILE A 1 199 ? -0.269 10.882 16.515 1.00 83.12 199 ILE A C 1
ATOM 1573 O O . ILE A 1 199 ? -0.175 10.909 17.736 1.00 83.12 199 ILE A O 1
ATOM 1577 N N . GLU A 1 200 ? 0.707 11.346 15.731 1.00 83.69 200 GLU A N 1
ATOM 1578 C CA . GLU A 1 200 ? 1.922 11.981 16.266 1.00 83.69 200 GLU A CA 1
ATOM 1579 C C . GLU A 1 200 ? 1.586 13.224 17.102 1.00 83.69 200 GLU A C 1
ATOM 1581 O O . GLU A 1 200 ? 2.133 13.381 18.186 1.00 83.69 200 GLU A O 1
ATOM 1586 N N . ASN A 1 201 ? 0.639 14.051 16.651 1.00 81.62 201 ASN A N 1
ATOM 1587 C CA . ASN A 1 201 ? 0.200 15.242 17.380 1.00 81.62 201 ASN A CA 1
ATOM 1588 C C . ASN A 1 201 ? -0.626 14.935 18.643 1.00 81.62 201 ASN A C 1
ATOM 1590 O O . ASN A 1 201 ? -0.637 15.749 19.553 1.00 81.62 201 ASN A O 1
ATOM 1594 N N . GLU A 1 202 ? -1.341 13.808 18.693 1.00 77.62 202 GLU A N 1
ATOM 1595 C CA . GLU A 1 202 ? -2.130 13.384 19.866 1.00 77.62 202 GLU A CA 1
ATOM 1596 C C . GLU A 1 202 ? -1.257 12.785 20.988 1.00 77.62 202 GLU A C 1
ATOM 1598 O O . GLU A 1 202 ? -1.736 12.604 22.103 1.00 77.62 202 GLU A O 1
ATOM 1603 N N . ASN A 1 203 ? 0.012 12.466 20.702 1.00 65.50 203 ASN A N 1
ATOM 1604 C CA . ASN A 1 203 ? 0.971 11.910 21.666 1.00 65.50 203 ASN A CA 1
ATOM 1605 C C . ASN A 1 203 ? 2.011 12.941 22.165 1.00 65.50 203 ASN A C 1
ATOM 1607 O O . ASN A 1 203 ? 2.986 12.541 22.805 1.00 65.50 203 ASN A O 1
ATOM 1611 N N . ILE A 1 204 ? 1.830 14.229 21.850 1.00 52.12 204 ILE A N 1
ATOM 1612 C CA . ILE A 1 204 ? 2.646 15.368 22.317 1.00 52.12 204 ILE A CA 1
ATOM 1613 C C . ILE A 1 204 ? 1.799 16.200 23.277 1.00 52.12 204 ILE A C 1
ATOM 1615 O O . ILE A 1 204 ? 2.343 16.594 24.331 1.00 52.12 204 ILE A O 1
#

Secondary structure (DSSP, 8-state):
-EEEEEEETTEEEEEEEEEE-GGGSEEEEEETTEEEEEEEHHHHHH-EEEE-TTS-EEEEEEE-SSS-EEEEEETTEEPTTSTT-HHHHHHHHHHHHHHHHHHHHHHHHHHHHH---HHHHHHHHHHHHHHHHHHHHHHHHHTT-HHHHHHHHHHHHHHHHHHHHHTTT-TTSHHHHHHHHHHHHHHHHHHHHHHHHHHHHHT-

Radius of gyration: 21.38 Å; chains: 1; bounding box: 47×34×62 Å

pLDDT: mean 89.97, std 7.51, range [52.12, 97.94]